Protein AF-A0A2M8CK40-F1 (afdb_monomer_lite)

pLDDT: mean 90.44, std 10.13, range [36.06, 98.5]

Structure (mmCIF, N/CA/C/O backbone):
data_AF-A0A2M8CK40-F1
#
_entry.id   AF-A0A2M8CK40-F1
#
loop_
_atom_site.group_PDB
_atom_site.id
_atom_site.type_symbol
_atom_site.label_atom_id
_atom_site.label_alt_id
_atom_site.label_comp_id
_atom_site.label_asym_id
_atom_site.label_entity_id
_atom_site.label_seq_id
_atom_site.pdbx_PDB_ins_code
_atom_site.Cartn_x
_atom_site.Cartn_y
_atom_site.Cartn_z
_atom_site.occupancy
_atom_site.B_iso_or_equiv
_atom_site.auth_seq_id
_atom_site.auth_comp_id
_atom_site.auth_asym_id
_atom_site.auth_atom_id
_atom_site.pdbx_PDB_model_num
ATOM 1 N N . PHE A 1 1 ? 13.905 -8.632 -6.962 1.00 92.25 1 PHE A N 1
ATOM 2 C CA . PHE A 1 1 ? 13.536 -8.797 -8.382 1.00 92.25 1 PHE A CA 1
ATOM 3 C C . PHE A 1 1 ? 14.757 -8.882 -9.305 1.00 92.25 1 PHE A C 1
ATOM 5 O O . PHE A 1 1 ? 14.791 -9.807 -10.104 1.00 92.25 1 PHE A O 1
ATOM 12 N N . TYR A 1 2 ? 15.771 -8.006 -9.188 1.00 93.12 2 TYR A N 1
ATOM 13 C CA . TYR A 1 2 ? 16.953 -7.993 -10.077 1.00 93.12 2 TYR A CA 1
ATOM 14 C C . TYR A 1 2 ? 18.306 -8.349 -9.405 1.00 93.12 2 TYR A C 1
ATOM 16 O O . TYR A 1 2 ? 19.213 -7.515 -9.383 1.00 93.12 2 TYR A O 1
ATOM 24 N N . PRO A 1 3 ? 18.476 -9.543 -8.806 1.00 91.44 3 PRO A N 1
ATOM 25 C CA . PRO A 1 3 ? 19.761 -9.918 -8.208 1.00 91.44 3 PRO A CA 1
ATOM 26 C C . PRO A 1 3 ? 20.900 -10.059 -9.235 1.00 91.44 3 PRO A C 1
ATOM 28 O O . PRO A 1 3 ? 22.061 -9.945 -8.858 1.00 91.44 3 PRO A O 1
ATOM 31 N N . GLU A 1 4 ? 20.596 -10.276 -10.518 1.00 92.38 4 GLU A N 1
ATOM 32 C CA . GLU A 1 4 ? 21.583 -10.450 -11.595 1.00 92.38 4 GLU A CA 1
ATOM 33 C C . GLU A 1 4 ? 22.378 -9.182 -11.943 1.00 92.38 4 GLU A C 1
ATOM 35 O O . GLU A 1 4 ? 23.363 -9.259 -12.670 1.00 92.38 4 GLU A O 1
ATOM 40 N N . TYR A 1 5 ? 21.961 -8.016 -11.440 1.00 93.12 5 TYR A N 1
ATOM 41 C CA . TYR A 1 5 ? 22.685 -6.755 -11.630 1.00 93.12 5 TYR A CA 1
ATOM 42 C C . TYR A 1 5 ? 23.576 -6.391 -10.436 1.00 93.12 5 TYR A C 1
ATOM 44 O O . TYR A 1 5 ? 24.199 -5.327 -10.433 1.00 93.12 5 TYR A O 1
ATOM 52 N N . PHE A 1 6 ? 23.644 -7.236 -9.404 1.00 91.94 6 PHE A N 1
ATOM 53 C CA . PHE A 1 6 ? 24.550 -7.011 -8.282 1.00 91.94 6 PHE A CA 1
ATOM 54 C C . PHE A 1 6 ? 25.987 -7.386 -8.669 1.00 91.94 6 PHE A C 1
ATOM 56 O O . PHE A 1 6 ? 26.192 -8.442 -9.256 1.00 91.94 6 PHE A O 1
ATOM 63 N N . PRO A 1 7 ? 26.998 -6.556 -8.339 1.00 94.94 7 PRO A N 1
ATOM 64 C CA . PRO A 1 7 ? 28.393 -6.913 -8.579 1.00 94.94 7 PRO A CA 1
ATOM 65 C C . PRO A 1 7 ? 28.788 -8.205 -7.861 1.00 94.94 7 PRO A C 1
ATOM 67 O O . PRO A 1 7 ? 28.465 -8.359 -6.681 1.00 94.94 7 PRO A O 1
ATOM 70 N N . ASP A 1 8 ? 29.597 -9.043 -8.516 1.00 92.94 8 ASP A N 1
ATOM 71 C CA . ASP A 1 8 ? 29.920 -10.393 -8.033 1.00 92.94 8 ASP A CA 1
ATOM 72 C C . ASP A 1 8 ? 30.435 -10.439 -6.590 1.00 92.94 8 ASP A C 1
ATOM 74 O O . ASP A 1 8 ? 30.087 -11.322 -5.811 1.00 92.94 8 ASP A O 1
ATOM 78 N N . LYS A 1 9 ? 31.219 -9.429 -6.193 1.00 94.06 9 LYS A N 1
ATOM 79 C CA . LYS A 1 9 ? 31.773 -9.291 -4.834 1.00 94.06 9 LYS A CA 1
ATOM 80 C C . LYS A 1 9 ? 30.720 -9.167 -3.723 1.00 94.06 9 LYS A C 1
ATOM 82 O O . LYS A 1 9 ? 31.068 -9.263 -2.549 1.00 94.06 9 LYS A O 1
ATOM 87 N N . TYR A 1 10 ? 29.468 -8.871 -4.071 1.00 90.69 10 TYR A N 1
ATOM 88 C CA . TYR A 1 10 ? 28.348 -8.782 -3.137 1.00 90.69 10 TYR A CA 1
ATOM 89 C C . TYR A 1 10 ? 27.466 -10.032 -3.142 1.00 90.69 10 TYR A C 1
ATOM 91 O O . TYR A 1 10 ? 26.543 -10.100 -2.326 1.00 90.69 10 TYR A O 1
ATOM 99 N N . HIS A 1 11 ? 27.745 -11.026 -3.992 1.00 86.75 11 HIS A N 1
ATOM 100 C CA . HIS A 1 11 ? 27.121 -12.334 -3.845 1.00 86.75 11 HIS A CA 1
ATOM 101 C C . HIS A 1 11 ? 27.558 -12.950 -2.517 1.00 86.75 11 HIS A C 1
ATOM 103 O O . HIS A 1 11 ? 28.741 -13.016 -2.185 1.00 86.75 11 HIS A O 1
ATOM 109 N N . LYS A 1 12 ? 26.568 -13.359 -1.731 1.00 83.44 12 LYS A N 1
ATOM 110 C CA . LYS A 1 12 ? 26.747 -14.022 -0.446 1.00 83.44 12 LYS A CA 1
ATOM 111 C C . LYS A 1 12 ? 25.880 -15.264 -0.428 1.00 83.44 12 LYS A C 1
ATOM 113 O O . LYS A 1 12 ? 24.801 -15.261 -1.025 1.00 83.44 12 LYS A O 1
ATOM 118 N N . ASP A 1 13 ? 26.323 -16.271 0.314 1.00 83.50 13 ASP A N 1
ATOM 119 C CA . ASP A 1 13 ? 25.474 -17.407 0.642 1.00 83.50 13 ASP A CA 1
ATOM 120 C C . ASP A 1 13 ? 24.232 -16.898 1.377 1.00 83.50 13 ASP A C 1
ATOM 122 O O . ASP A 1 13 ? 24.310 -16.186 2.385 1.00 83.50 13 ASP A O 1
ATOM 126 N N . ARG A 1 14 ? 23.067 -17.216 0.816 1.00 83.62 14 ARG A N 1
ATOM 127 C CA . ARG A 1 14 ? 21.773 -16.806 1.348 1.00 83.62 14 ARG A CA 1
ATOM 128 C C . ARG A 1 14 ? 21.285 -17.872 2.328 1.00 83.62 14 ARG A C 1
ATOM 130 O O . ARG A 1 14 ? 21.068 -19.014 1.939 1.00 83.62 14 ARG A O 1
ATOM 137 N N . GLY A 1 15 ? 21.087 -17.480 3.586 1.00 87.88 15 GLY A N 1
ATOM 138 C CA . GLY A 1 15 ? 20.332 -18.271 4.560 1.00 87.88 15 GLY A CA 1
ATOM 139 C C . GLY A 1 15 ? 18.818 -18.102 4.397 1.00 87.88 15 GLY A C 1
ATOM 140 O O . GLY A 1 15 ? 18.351 -17.435 3.472 1.00 87.88 15 GLY A O 1
ATOM 141 N N . THR A 1 16 ? 18.045 -18.662 5.328 1.00 91.56 16 THR A N 1
ATOM 142 C CA . THR A 1 16 ? 16.592 -18.451 5.379 1.00 91.56 16 THR A CA 1
ATOM 143 C C . THR A 1 16 ? 16.263 -16.968 5.530 1.00 91.56 16 THR A C 1
ATOM 145 O O . THR A 1 16 ? 16.754 -16.287 6.432 1.00 91.56 16 THR A O 1
ATOM 148 N N . THR A 1 17 ? 15.415 -16.473 4.639 1.00 92.12 17 THR A N 1
ATOM 149 C CA . THR A 1 17 ? 14.922 -15.094 4.629 1.00 92.12 17 THR A CA 1
ATOM 150 C C . THR A 1 17 ? 13.650 -14.942 5.453 1.00 92.12 17 THR A C 1
ATOM 152 O O . THR A 1 17 ? 12.903 -15.900 5.658 1.00 92.12 17 THR A O 1
ATOM 155 N N . ASN A 1 18 ? 13.352 -13.708 5.872 1.00 92.50 18 ASN A N 1
ATOM 156 C CA . ASN A 1 18 ? 12.072 -13.406 6.517 1.00 92.50 18 ASN A CA 1
ATOM 157 C C . ASN A 1 18 ? 10.894 -13.779 5.614 1.00 92.50 18 ASN A C 1
ATOM 159 O O . ASN A 1 18 ? 9.940 -14.383 6.086 1.00 92.50 18 ASN A O 1
ATOM 163 N N . TYR A 1 19 ? 10.984 -13.473 4.316 1.00 94.56 19 TYR A N 1
ATOM 164 C CA . TYR A 1 19 ? 9.970 -13.837 3.327 1.00 94.56 19 TYR A CA 1
ATOM 165 C C . TYR A 1 19 ? 9.662 -15.339 3.329 1.00 94.56 19 TYR A C 1
ATOM 167 O O . TYR A 1 19 ? 8.508 -15.715 3.518 1.00 94.56 19 TYR A O 1
ATOM 175 N N . GLU A 1 20 ? 10.681 -16.196 3.214 1.00 95.00 20 GLU A N 1
ATOM 176 C CA . GLU A 1 20 ? 10.479 -17.652 3.253 1.00 95.00 20 GLU A CA 1
ATOM 177 C C . GLU A 1 20 ? 9.807 -18.091 4.552 1.00 95.00 20 GLU A C 1
ATOM 179 O O . GLU A 1 20 ? 8.883 -18.905 4.524 1.00 95.00 20 GLU A O 1
ATOM 184 N N . LYS A 1 21 ? 10.225 -17.517 5.688 1.00 95.38 21 LYS A N 1
ATOM 185 C CA . LYS A 1 21 ? 9.653 -17.893 6.977 1.00 95.38 21 LYS A CA 1
ATOM 186 C C . LYS A 1 21 ? 8.203 -17.438 7.129 1.00 95.38 21 LYS A C 1
ATOM 188 O O . LYS A 1 21 ? 7.396 -18.189 7.670 1.00 95.38 21 LYS A O 1
ATOM 193 N N . TYR A 1 22 ? 7.849 -16.256 6.628 1.00 94.56 22 TYR A N 1
ATOM 194 C CA . TYR A 1 22 ? 6.466 -15.779 6.627 1.00 94.56 22 TYR A CA 1
ATOM 195 C C . TYR A 1 22 ? 5.553 -16.665 5.781 1.00 94.56 22 TYR A C 1
ATOM 197 O O . TYR A 1 22 ? 4.478 -17.020 6.254 1.00 94.56 22 TYR A O 1
ATOM 205 N N . ILE A 1 23 ? 5.976 -17.062 4.577 1.00 95.81 23 ILE A N 1
ATOM 206 C CA . ILE A 1 23 ? 5.181 -17.946 3.710 1.00 95.81 23 ILE A CA 1
ATOM 207 C C . ILE A 1 23 ? 4.982 -19.320 4.359 1.00 95.81 23 ILE A C 1
ATOM 209 O O . ILE A 1 23 ? 3.857 -19.822 4.408 1.00 95.81 23 ILE A O 1
ATOM 213 N N . GLU A 1 24 ? 6.047 -19.904 4.916 1.00 96.19 24 GLU A N 1
ATOM 214 C CA . GLU A 1 24 ? 5.985 -21.179 5.640 1.00 96.19 24 GLU A CA 1
ATOM 215 C C . GLU A 1 24 ? 5.003 -21.105 6.821 1.00 96.19 24 GLU A C 1
ATOM 217 O O . GLU A 1 24 ? 4.098 -21.933 6.941 1.00 96.19 24 GLU A O 1
ATOM 222 N N . LEU A 1 25 ? 5.148 -20.094 7.684 1.00 95.88 25 LEU A N 1
ATOM 223 C CA . LEU A 1 25 ? 4.310 -19.935 8.873 1.00 95.88 25 LEU A CA 1
ATOM 224 C C . LEU A 1 25 ? 2.857 -19.601 8.521 1.00 95.88 25 LEU A C 1
ATOM 226 O O . LEU A 1 25 ? 1.951 -20.142 9.152 1.00 95.88 25 LEU A O 1
ATOM 230 N N . ALA A 1 26 ? 2.620 -18.763 7.508 1.00 95.12 26 ALA A N 1
ATOM 231 C CA . ALA A 1 26 ? 1.275 -18.453 7.032 1.00 95.12 26 ALA A CA 1
ATOM 232 C C . ALA A 1 26 ? 0.574 -19.706 6.493 1.00 95.12 26 ALA A C 1
ATOM 234 O O . ALA A 1 26 ? -0.581 -19.955 6.841 1.00 95.12 26 ALA A O 1
ATOM 235 N N . GLY A 1 27 ? 1.285 -20.529 5.713 1.00 96.06 27 GLY A N 1
ATOM 236 C CA . GLY A 1 27 ? 0.784 -21.817 5.235 1.00 96.06 27 GLY A CA 1
ATOM 237 C C . GLY A 1 27 ? 0.450 -22.777 6.378 1.00 96.06 27 GLY A C 1
ATOM 238 O O . GLY A 1 27 ? -0.662 -23.301 6.430 1.00 96.06 27 GLY A O 1
ATOM 239 N N . ASN A 1 28 ? 1.367 -22.950 7.334 1.00 97.69 28 ASN A N 1
ATOM 240 C CA . ASN A 1 28 ? 1.167 -23.826 8.494 1.00 97.69 28 ASN A CA 1
ATOM 241 C C . ASN A 1 28 ? 0.001 -23.376 9.389 1.00 97.69 28 ASN A C 1
ATOM 243 O O . ASN A 1 28 ? -0.703 -24.211 9.952 1.00 97.69 28 ASN A O 1
ATOM 247 N N . ALA A 1 29 ? -0.215 -22.065 9.512 1.00 96.50 29 ALA A N 1
ATOM 248 C CA . ALA A 1 29 ? -1.323 -21.490 10.269 1.00 96.50 29 ALA A CA 1
ATOM 249 C C . ALA A 1 29 ? -2.656 -21.475 9.494 1.00 96.50 29 ALA A C 1
ATOM 251 O O . ALA A 1 29 ? -3.679 -21.076 10.048 1.00 96.50 29 ALA A O 1
ATOM 252 N N . GLY A 1 30 ? -2.666 -21.876 8.217 1.00 96.25 30 GLY A N 1
ATOM 253 C CA . GLY A 1 30 ? -3.857 -21.819 7.367 1.00 96.25 30 GLY A CA 1
ATOM 254 C C . GLY A 1 30 ? -4.308 -20.394 7.025 1.00 96.25 30 GLY A C 1
ATOM 255 O O . GLY A 1 30 ? -5.472 -20.190 6.668 1.00 96.25 30 GLY A O 1
ATOM 256 N N . LEU A 1 31 ? -3.413 -19.405 7.130 1.00 95.25 31 LEU A N 1
ATOM 257 C CA . LEU A 1 31 ? -3.710 -18.022 6.769 1.00 95.25 31 LEU A CA 1
ATOM 258 C C . LEU A 1 31 ? -3.893 -17.894 5.256 1.00 95.25 31 LEU A C 1
ATOM 260 O O . LEU A 1 31 ? -3.174 -18.492 4.456 1.00 95.25 31 LEU A O 1
ATOM 264 N N . LYS A 1 32 ? -4.862 -17.072 4.862 1.00 95.19 32 LYS A N 1
ATOM 265 C CA . LYS A 1 32 ? -5.082 -16.682 3.469 1.00 95.19 32 LYS A CA 1
ATOM 266 C C . LYS A 1 32 ? -4.074 -15.596 3.095 1.00 95.19 32 LYS A C 1
ATOM 268 O O . LYS A 1 32 ? -3.964 -14.604 3.811 1.00 95.19 32 LYS A O 1
ATOM 273 N N . TYR A 1 33 ? -3.341 -15.777 2.000 1.00 95.81 33 TYR A N 1
ATOM 274 C CA . TYR A 1 33 ? -2.351 -14.807 1.532 1.00 95.81 33 TYR A CA 1
ATOM 275 C C . TYR A 1 33 ? -2.237 -14.796 0.005 1.00 95.81 33 TYR A C 1
ATOM 277 O O . TYR A 1 33 ? -2.557 -15.776 -0.668 1.00 95.81 33 TYR A O 1
ATOM 285 N N . LEU A 1 34 ? -1.748 -13.671 -0.522 1.00 96.88 34 LEU A N 1
ATOM 286 C CA . LEU A 1 34 ? -1.350 -13.491 -1.916 1.00 96.88 34 LEU A CA 1
ATOM 287 C C . LEU A 1 34 ? 0.162 -13.262 -1.959 1.00 96.88 34 LEU A C 1
ATOM 289 O O . LEU A 1 34 ? 0.666 -12.339 -1.320 1.00 96.88 34 LEU A O 1
ATOM 293 N N . ASP A 1 35 ? 0.886 -14.092 -2.709 1.00 97.12 35 ASP A N 1
ATOM 294 C CA . ASP A 1 35 ? 2.341 -13.989 -2.836 1.00 97.12 35 ASP A CA 1
ATOM 295 C C . ASP A 1 35 ? 2.747 -13.317 -4.151 1.00 97.12 35 ASP A C 1
ATOM 297 O O . ASP A 1 35 ? 3.042 -13.954 -5.167 1.00 97.12 35 ASP A O 1
ATOM 301 N N . PHE A 1 36 ? 2.776 -11.987 -4.118 1.00 97.06 36 PHE A N 1
ATOM 302 C CA . PHE A 1 36 ? 3.185 -11.201 -5.276 1.00 97.06 36 PHE A CA 1
ATOM 303 C C . PHE A 1 36 ? 4.695 -11.205 -5.516 1.00 97.06 36 PHE A C 1
ATOM 305 O O . PHE A 1 36 ? 5.116 -10.939 -6.640 1.00 97.06 36 PHE A O 1
ATOM 312 N N . ASN A 1 37 ? 5.518 -11.548 -4.515 1.00 95.81 37 ASN A N 1
ATOM 313 C CA . ASN A 1 37 ? 6.952 -11.723 -4.741 1.00 95.81 37 ASN A CA 1
ATOM 314 C C . ASN A 1 37 ? 7.184 -12.915 -5.672 1.00 95.81 37 ASN A C 1
ATOM 316 O O . ASN A 1 37 ? 7.840 -12.765 -6.706 1.00 95.81 37 ASN A O 1
ATOM 320 N N . ARG A 1 38 ? 6.570 -14.058 -5.345 1.00 96.56 38 ARG A N 1
ATOM 321 C CA . ARG A 1 38 ? 6.621 -15.260 -6.174 1.00 96.56 38 ARG A CA 1
ATOM 322 C C . ARG A 1 38 ? 6.031 -15.006 -7.553 1.00 96.56 38 ARG A C 1
ATOM 324 O O . ARG A 1 38 ? 6.705 -15.278 -8.542 1.00 96.56 38 ARG A O 1
ATOM 331 N N . TYR A 1 39 ? 4.833 -14.420 -7.620 1.00 97.31 39 TYR A N 1
ATOM 332 C CA . TYR A 1 39 ? 4.180 -14.103 -8.894 1.00 97.31 39 TYR A CA 1
ATOM 333 C C . TYR A 1 39 ? 5.079 -13.248 -9.798 1.00 97.31 39 TYR A C 1
ATOM 335 O O . TYR A 1 39 ? 5.240 -13.561 -10.975 1.00 97.31 39 TYR A O 1
ATOM 343 N N . PHE A 1 40 ? 5.715 -12.208 -9.252 1.00 97.81 40 PHE A N 1
ATOM 344 C CA . PHE A 1 40 ? 6.571 -11.312 -10.030 1.00 97.81 40 PHE A CA 1
ATOM 345 C C . PHE A 1 40 ? 7.836 -12.018 -10.518 1.00 97.81 40 PHE A C 1
ATOM 347 O O . PHE A 1 40 ? 8.230 -11.826 -11.665 1.00 97.81 40 PHE A O 1
ATOM 354 N N . LEU A 1 41 ? 8.475 -12.832 -9.675 1.00 96.62 41 LEU A N 1
ATOM 355 C CA . LEU A 1 41 ? 9.660 -13.594 -10.072 1.00 96.62 41 LEU A CA 1
ATOM 356 C C . LEU A 1 41 ? 9.340 -14.629 -11.154 1.00 96.62 41 LEU A C 1
ATOM 358 O O . LEU A 1 41 ? 10.093 -14.730 -12.121 1.00 96.62 41 LEU A O 1
ATOM 362 N N . ASP A 1 42 ? 8.221 -15.339 -11.012 1.00 97.62 42 ASP A N 1
ATOM 363 C CA . ASP A 1 42 ? 7.780 -16.350 -11.974 1.00 97.62 42 ASP A CA 1
ATOM 364 C C . ASP A 1 42 ? 7.427 -15.725 -13.329 1.00 97.62 42 ASP A C 1
ATOM 366 O O . ASP A 1 42 ? 7.717 -16.326 -14.358 1.00 97.62 42 ASP A O 1
ATOM 370 N N . HIS A 1 43 ? 6.894 -14.495 -13.330 1.00 97.25 43 HIS A N 1
ATOM 371 C CA . HIS A 1 43 ? 6.475 -13.796 -14.551 1.00 97.25 43 HIS A CA 1
ATOM 372 C C . HIS A 1 43 ? 7.462 -12.726 -15.038 1.00 97.25 43 HIS A C 1
ATOM 374 O O . HIS A 1 43 ? 7.132 -11.834 -15.828 1.00 97.25 43 HIS A O 1
ATOM 380 N N . LYS A 1 44 ? 8.700 -12.758 -14.536 1.00 95.69 44 LYS A N 1
ATOM 381 C CA . LYS A 1 44 ? 9.701 -11.721 -14.813 1.00 95.69 44 LYS A CA 1
ATOM 382 C C . LYS A 1 44 ? 10.032 -11.591 -16.302 1.00 95.69 44 LYS A C 1
ATOM 384 O O . LYS A 1 44 ? 10.322 -10.487 -16.752 1.00 95.69 44 LYS A O 1
ATOM 389 N N . ILE A 1 45 ? 10.022 -12.703 -17.038 1.00 94.25 45 ILE A N 1
ATOM 390 C CA . ILE A 1 45 ? 10.477 -12.774 -18.437 1.00 94.25 45 ILE A CA 1
ATOM 391 C C . ILE A 1 45 ? 9.306 -12.697 -19.426 1.00 94.25 45 ILE A C 1
ATOM 393 O O . ILE A 1 45 ? 9.455 -12.128 -20.503 1.00 94.25 45 ILE A O 1
ATOM 397 N N . ASP A 1 46 ? 8.158 -13.272 -19.081 1.00 95.19 46 ASP A N 1
ATOM 398 C CA . ASP A 1 46 ? 7.009 -13.466 -19.973 1.00 95.19 46 ASP A CA 1
ATOM 399 C C . ASP A 1 46 ? 5.863 -12.471 -19.730 1.00 95.19 46 ASP A C 1
ATOM 401 O O . ASP A 1 46 ? 4.928 -12.399 -20.534 1.00 95.19 46 ASP A O 1
ATOM 405 N N . SER A 1 47 ? 5.926 -11.664 -18.664 1.00 97.25 47 SER A N 1
ATOM 406 C CA . SER A 1 47 ? 4.986 -10.559 -18.481 1.00 97.25 47 SER A CA 1
ATOM 407 C C . SER A 1 47 ? 4.991 -9.615 -19.689 1.00 97.25 47 SER A C 1
ATOM 409 O O . SER A 1 47 ? 6.028 -9.241 -20.233 1.00 97.25 47 SER A O 1
ATOM 411 N N . LYS A 1 48 ? 3.792 -9.190 -20.104 1.00 97.00 48 LYS A N 1
ATOM 412 C CA . LYS A 1 48 ? 3.603 -8.327 -21.281 1.00 97.00 48 LYS A CA 1
ATOM 413 C C . LYS A 1 48 ? 4.351 -6.991 -21.186 1.00 97.00 48 LYS A C 1
ATOM 415 O O . LYS A 1 48 ? 4.751 -6.442 -22.210 1.00 97.00 48 LYS A O 1
ATOM 420 N N . TYR A 1 49 ? 4.491 -6.460 -19.974 1.00 98.06 49 TYR A N 1
ATOM 421 C CA . TYR A 1 49 ? 5.192 -5.214 -19.686 1.00 98.06 49 TYR A CA 1
ATOM 422 C C . TYR A 1 49 ? 6.032 -5.369 -18.414 1.00 98.06 49 TYR A C 1
ATOM 424 O O . TYR A 1 49 ? 5.653 -6.168 -17.552 1.00 98.06 49 TYR A O 1
ATOM 432 N N . PRO A 1 50 ? 7.114 -4.582 -18.248 1.00 97.56 50 PRO A N 1
ATOM 433 C CA . PRO A 1 50 ? 7.996 -4.692 -17.091 1.00 97.56 50 PRO A CA 1
ATOM 434 C C . PRO A 1 50 ? 7.243 -4.581 -15.762 1.00 97.56 50 PRO A C 1
ATOM 436 O O . PRO A 1 50 ? 6.543 -3.600 -15.521 1.00 97.56 50 PRO A O 1
ATOM 439 N N . LEU A 1 51 ? 7.417 -5.571 -14.881 1.00 97.88 51 LEU A N 1
ATOM 440 C CA . LEU A 1 51 ? 6.768 -5.602 -13.563 1.00 97.88 51 LEU A CA 1
ATOM 441 C C . LEU A 1 51 ? 7.465 -4.711 -12.532 1.00 97.88 51 LEU A C 1
ATOM 443 O O . LEU A 1 51 ? 6.819 -4.246 -11.590 1.00 97.88 51 LEU A O 1
ATOM 447 N N . TYR A 1 52 ? 8.754 -4.432 -12.727 1.00 96.81 52 TYR A N 1
ATOM 448 C CA . TYR A 1 52 ? 9.569 -3.629 -11.823 1.00 96.81 52 TYR A CA 1
ATOM 449 C C . TYR A 1 52 ? 10.439 -2.635 -12.607 1.00 96.81 52 TYR A C 1
ATOM 451 O O . TYR A 1 52 ? 11.115 -3.052 -13.553 1.00 96.81 52 TYR A O 1
ATOM 459 N N . PRO A 1 53 ? 10.454 -1.347 -12.235 1.00 96.94 53 PRO A N 1
ATOM 460 C CA . PRO A 1 53 ? 11.279 -0.337 -12.886 1.00 96.94 53 PRO A CA 1
ATOM 461 C C . PRO A 1 53 ? 12.770 -0.530 -12.582 1.00 96.94 53 PRO A C 1
ATOM 463 O O . PRO A 1 53 ? 13.149 -1.065 -11.541 1.00 96.94 53 PRO A O 1
ATOM 466 N N . GLN A 1 54 ? 13.634 -0.037 -13.473 1.00 96.19 54 GLN A N 1
ATOM 467 C CA . GLN A 1 54 ? 15.079 0.025 -13.221 1.00 96.19 54 GLN A CA 1
ATOM 468 C C . GLN A 1 54 ? 15.449 1.120 -12.205 1.00 96.19 54 GLN A C 1
ATOM 470 O O . GLN A 1 54 ? 16.409 0.970 -11.452 1.00 96.19 54 GLN A O 1
ATOM 475 N N . TYR A 1 55 ? 14.707 2.230 -12.208 1.00 96.31 55 TYR A N 1
ATOM 476 C CA . TYR A 1 55 ? 15.017 3.447 -11.450 1.00 96.31 55 TYR A CA 1
ATOM 477 C C . TYR A 1 55 ? 13.993 3.776 -10.363 1.00 96.31 55 TYR A C 1
ATOM 479 O O . TYR A 1 55 ? 14.014 4.880 -9.824 1.00 96.31 55 TYR A O 1
ATOM 487 N N . GLY A 1 56 ? 13.118 2.827 -10.040 1.00 94.25 56 GLY A N 1
ATOM 488 C CA . GLY A 1 56 ? 12.130 2.956 -8.980 1.00 94.25 56 GLY A CA 1
ATOM 489 C C . GLY A 1 56 ? 12.337 1.895 -7.908 1.00 94.25 56 GLY A C 1
ATOM 490 O O . GLY A 1 56 ? 12.778 0.781 -8.205 1.00 94.25 56 GLY A O 1
ATOM 491 N N . ILE A 1 57 ? 12.026 2.229 -6.658 1.00 93.19 57 ILE A N 1
ATOM 492 C CA . ILE A 1 57 ? 12.007 1.245 -5.571 1.00 93.19 57 ILE A CA 1
ATOM 493 C C . ILE A 1 57 ? 10.703 0.448 -5.577 1.00 93.19 57 ILE A C 1
ATOM 495 O O . ILE A 1 57 ? 10.714 -0.727 -5.222 1.00 93.19 57 ILE A O 1
ATOM 499 N N . HIS A 1 58 ? 9.599 1.065 -5.997 1.00 94.44 58 HIS A N 1
ATOM 500 C CA . HIS A 1 58 ? 8.271 0.458 -6.016 1.00 94.44 58 HIS A CA 1
ATOM 501 C C . HIS A 1 58 ? 8.079 -0.480 -7.214 1.00 94.44 58 HIS A C 1
ATOM 503 O O . HIS A 1 58 ? 8.820 -0.424 -8.194 1.00 94.44 58 HIS A O 1
ATOM 509 N N . TRP A 1 59 ? 7.051 -1.333 -7.157 1.00 96.00 59 TRP A N 1
ATOM 510 C CA . TRP A 1 59 ? 6.571 -2.034 -8.349 1.00 96.00 59 TRP A CA 1
ATOM 511 C C . TRP A 1 59 ? 6.193 -1.042 -9.460 1.00 96.00 59 TRP A C 1
ATOM 513 O O . TRP A 1 59 ? 5.883 0.120 -9.198 1.00 96.00 59 TRP A O 1
ATOM 523 N N . SER A 1 60 ? 6.188 -1.506 -10.708 1.00 97.69 60 SER A N 1
ATOM 524 C CA . SER A 1 60 ? 5.722 -0.679 -11.827 1.00 97.69 60 SER A CA 1
ATOM 525 C C . SER A 1 60 ? 4.242 -0.308 -11.680 1.00 97.69 60 SER A C 1
ATOM 527 O O . SER A 1 60 ? 3.467 -1.052 -11.065 1.00 97.69 60 SER A O 1
ATOM 529 N N . LYS A 1 61 ? 3.795 0.776 -12.332 1.00 97.69 61 LYS A N 1
ATOM 530 C CA . LYS A 1 61 ? 2.353 1.089 -12.417 1.00 97.69 61 LYS A CA 1
ATOM 531 C C . LYS A 1 61 ? 1.542 -0.083 -12.990 1.00 97.69 61 LYS A C 1
ATOM 533 O O . LYS A 1 61 ? 0.447 -0.357 -12.503 1.00 97.69 61 LYS A O 1
ATOM 538 N N . TYR A 1 62 ? 2.076 -0.796 -13.982 1.00 98.12 62 TYR A N 1
ATOM 539 C CA . TYR A 1 62 ? 1.450 -1.997 -14.538 1.00 98.12 62 TYR A CA 1
ATOM 540 C C . TYR A 1 62 ? 1.359 -3.143 -13.521 1.00 98.12 62 TYR A C 1
ATOM 542 O O . TYR A 1 62 ? 0.267 -3.652 -13.276 1.00 98.12 62 TYR A O 1
ATOM 550 N N . GLY A 1 63 ? 2.470 -3.504 -12.875 1.00 97.94 63 GLY A N 1
ATOM 551 C CA . GLY A 1 63 ? 2.510 -4.554 -11.853 1.00 97.94 63 GLY A CA 1
ATOM 552 C C . GLY A 1 63 ? 1.560 -4.262 -10.690 1.00 97.94 63 GLY A C 1
ATOM 553 O O . GLY A 1 63 ? 0.827 -5.141 -10.250 1.00 97.94 63 GLY A O 1
ATOM 554 N N . MET A 1 64 ? 1.484 -3.006 -10.262 1.00 97.50 64 MET A N 1
ATOM 555 C CA . MET A 1 64 ? 0.518 -2.542 -9.268 1.00 97.50 64 MET A CA 1
ATOM 556 C C . MET A 1 64 ? -0.945 -2.746 -9.703 1.00 97.50 64 MET A C 1
ATOM 558 O O . MET A 1 64 ? -1.779 -3.098 -8.873 1.00 97.50 64 MET A O 1
ATOM 562 N N . CYS A 1 65 ? -1.280 -2.548 -10.985 1.00 98.00 65 CYS A N 1
ATOM 563 C CA . CYS A 1 65 ? -2.636 -2.813 -11.487 1.00 98.00 65 CYS A CA 1
ATOM 564 C C . CYS A 1 65 ? -2.979 -4.308 -11.421 1.00 98.00 65 CYS A C 1
ATOM 566 O O . CYS A 1 65 ? -4.099 -4.652 -11.053 1.00 98.00 65 CYS A O 1
ATOM 568 N N . LEU A 1 66 ? -2.015 -5.189 -11.719 1.00 98.12 66 LEU A N 1
ATOM 569 C CA . LEU A 1 66 ? -2.190 -6.642 -11.580 1.00 98.12 66 LEU A CA 1
ATOM 570 C C . LEU A 1 66 ? -2.422 -7.047 -10.121 1.00 98.12 66 LEU A C 1
ATOM 572 O O . LEU A 1 66 ? -3.285 -7.877 -9.836 1.00 98.12 66 LEU A O 1
ATOM 576 N N . VAL A 1 67 ? -1.676 -6.436 -9.195 1.00 97.94 67 VAL A N 1
ATOM 577 C CA . VAL A 1 67 ? -1.855 -6.633 -7.751 1.00 97.94 67 VAL A CA 1
ATOM 578 C C . VAL A 1 67 ? -3.257 -6.201 -7.324 1.00 97.94 67 VAL A C 1
ATOM 580 O O . VAL A 1 67 ? -3.958 -6.979 -6.682 1.00 97.94 67 VAL A O 1
ATOM 583 N N . ALA A 1 68 ? -3.696 -5.001 -7.716 1.00 98.00 68 ALA A N 1
ATOM 584 C CA . ALA A 1 68 ? -5.018 -4.485 -7.366 1.00 98.00 68 ALA A CA 1
ATOM 585 C C . ALA A 1 68 ? -6.163 -5.354 -7.924 1.00 98.00 68 ALA A C 1
ATOM 587 O O . ALA A 1 68 ? -7.092 -5.671 -7.183 1.00 98.00 68 ALA A O 1
ATOM 588 N N . ASP A 1 69 ? -6.081 -5.790 -9.188 1.00 97.94 69 ASP A N 1
ATOM 589 C CA . ASP A 1 69 ? -7.053 -6.724 -9.784 1.00 97.94 69 ASP A CA 1
ATOM 590 C C . ASP A 1 69 ? -7.096 -8.055 -9.016 1.00 97.94 69 ASP A C 1
ATOM 592 O O . ASP A 1 69 ? -8.167 -8.512 -8.614 1.00 97.94 69 ASP A O 1
ATOM 596 N N . SER A 1 70 ? -5.927 -8.625 -8.713 1.00 98.06 70 SER A N 1
ATOM 597 C CA . SER A 1 70 ? -5.821 -9.879 -7.957 1.00 98.06 70 SER A CA 1
ATOM 598 C C . SER A 1 70 ? -6.397 -9.751 -6.545 1.00 98.06 70 SER A C 1
ATOM 600 O O . SER A 1 70 ? -7.096 -10.652 -6.088 1.00 98.06 70 SER A O 1
ATOM 602 N N . MET A 1 71 ? -6.153 -8.630 -5.858 1.00 98.12 71 MET A N 1
ATOM 603 C CA . MET A 1 71 ? -6.731 -8.354 -4.538 1.00 98.12 71 MET A CA 1
ATOM 604 C C . MET A 1 71 ? -8.261 -8.324 -4.589 1.00 98.12 71 MET A C 1
ATOM 606 O O . MET A 1 71 ? -8.902 -8.941 -3.742 1.00 98.12 71 MET A O 1
ATOM 610 N N . ILE A 1 72 ? -8.846 -7.645 -5.583 1.00 98.12 72 ILE A N 1
ATOM 611 C CA . ILE A 1 72 ? -10.305 -7.569 -5.758 1.00 98.12 72 ILE A CA 1
ATOM 612 C C . ILE A 1 72 ? -10.888 -8.969 -5.965 1.00 98.12 72 ILE A C 1
ATOM 614 O O . ILE A 1 72 ? -11.796 -9.362 -5.236 1.00 98.12 72 ILE A O 1
ATOM 618 N N . ARG A 1 73 ? -10.335 -9.745 -6.906 1.00 98.31 73 ARG A N 1
ATOM 619 C CA . ARG A 1 73 ? -10.818 -11.103 -7.214 1.00 98.31 73 ARG A CA 1
ATOM 620 C C . ARG A 1 73 ? -10.669 -12.057 -6.033 1.00 98.31 73 ARG A C 1
ATOM 622 O O . ARG A 1 73 ? -11.549 -12.874 -5.789 1.00 98.31 73 ARG A O 1
ATOM 629 N N . TYR A 1 74 ? -9.576 -11.942 -5.286 1.00 98.31 74 TYR A N 1
ATOM 630 C CA . TYR A 1 74 ? -9.342 -12.781 -4.116 1.00 98.31 74 TYR A CA 1
ATOM 631 C C . TYR A 1 74 ? -10.335 -12.486 -2.988 1.00 98.31 74 TYR A C 1
ATOM 633 O O . TYR A 1 74 ? -10.865 -13.408 -2.375 1.00 98.31 74 TYR A O 1
ATOM 641 N N . ILE A 1 75 ? -10.627 -11.207 -2.731 1.00 98.25 75 ILE A N 1
ATOM 642 C CA . ILE A 1 75 ? -11.646 -10.810 -1.750 1.00 98.25 75 ILE A CA 1
ATOM 643 C C . ILE A 1 75 ? -13.030 -11.280 -2.201 1.00 98.25 75 ILE A C 1
ATOM 645 O O . ILE A 1 75 ? -13.782 -11.803 -1.381 1.00 98.25 75 ILE A O 1
ATOM 649 N N . GLU A 1 76 ? -13.355 -11.116 -3.485 1.00 98.12 76 GLU A N 1
ATOM 650 C CA . GLU A 1 76 ? -14.619 -11.557 -4.078 1.00 98.12 76 GLU A CA 1
ATOM 651 C C . GLU A 1 76 ? -14.867 -13.055 -3.851 1.00 98.12 76 GLU A C 1
ATOM 653 O O . GLU A 1 76 ? -15.929 -13.426 -3.343 1.00 98.12 76 GLU A O 1
ATOM 658 N N . ASP A 1 77 ? -13.867 -13.888 -4.154 1.00 98.12 77 ASP A N 1
ATOM 659 C CA . ASP A 1 77 ? -13.909 -15.339 -3.949 1.00 98.12 77 ASP A CA 1
ATOM 660 C C . ASP A 1 77 ? -14.057 -15.699 -2.465 1.00 98.12 77 ASP A C 1
ATOM 662 O O . ASP A 1 77 ? -14.997 -16.402 -2.090 1.00 98.12 77 ASP A O 1
ATOM 666 N N . LEU A 1 78 ? -13.200 -15.145 -1.599 1.00 97.06 78 LEU A N 1
ATOM 667 C CA . LEU A 1 78 ? -13.210 -15.437 -0.160 1.00 97.06 78 LEU A CA 1
ATOM 668 C C . LEU A 1 78 ? -14.513 -15.041 0.538 1.00 97.06 78 LEU A C 1
ATOM 670 O O . LEU A 1 78 ? -14.912 -15.672 1.517 1.00 97.06 78 LEU A O 1
ATOM 674 N N . ARG A 1 79 ? -15.148 -13.960 0.084 1.00 97.00 79 ARG A N 1
ATOM 675 C CA . ARG A 1 79 ? -16.386 -13.430 0.666 1.00 97.00 79 ARG A CA 1
ATOM 676 C C . ARG A 1 79 ? -17.640 -13.984 -0.002 1.00 97.00 79 ARG A C 1
ATOM 678 O O . ARG A 1 79 ? -18.726 -13.724 0.512 1.00 97.00 79 ARG A O 1
ATOM 685 N N . HIS A 1 80 ? -17.507 -14.698 -1.121 1.00 97.69 80 HIS A N 1
ATOM 686 C CA . HIS A 1 80 ? -18.620 -15.153 -1.958 1.00 97.69 80 HIS A CA 1
ATOM 687 C C . HIS A 1 80 ? -19.576 -14.012 -2.349 1.00 97.69 80 HIS A C 1
ATOM 689 O O . HIS A 1 80 ? -20.798 -14.129 -2.245 1.00 97.69 80 HIS A O 1
ATOM 695 N N . ILE A 1 81 ? -19.008 -12.885 -2.776 1.00 97.81 81 ILE A N 1
ATOM 696 C CA . ILE A 1 81 ? -19.755 -11.710 -3.247 1.00 97.81 81 ILE A CA 1
ATOM 697 C C . ILE A 1 81 ? -19.468 -11.458 -4.731 1.00 97.81 81 ILE A C 1
ATOM 699 O O . ILE A 1 81 ? -18.787 -12.241 -5.383 1.00 97.81 81 ILE A O 1
ATOM 703 N N . GLN A 1 82 ? -20.021 -10.383 -5.288 1.00 97.94 82 GLN A N 1
ATOM 704 C CA . GLN A 1 82 ? -19.665 -9.873 -6.612 1.00 97.94 82 GLN A CA 1
ATOM 705 C C . GLN A 1 82 ? -19.230 -8.422 -6.451 1.00 97.94 82 GLN A C 1
ATOM 707 O O . GLN A 1 82 ? -20.033 -7.590 -6.031 1.00 97.94 82 GLN A O 1
ATOM 712 N N . MET A 1 83 ? -17.971 -8.122 -6.740 1.00 98.25 83 MET A N 1
ATOM 713 C CA . MET A 1 83 ? -17.360 -6.805 -6.593 1.00 98.25 83 MET A CA 1
ATOM 714 C C . MET A 1 83 ? -17.243 -6.101 -7.950 1.00 98.25 83 MET A C 1
ATOM 716 O O . MET A 1 83 ? -17.186 -6.750 -9.001 1.00 98.25 83 MET A O 1
ATOM 720 N N . PRO A 1 84 ? -17.221 -4.756 -7.987 1.00 97.69 84 PRO A N 1
ATOM 721 C CA . PRO A 1 84 ? -16.826 -4.043 -9.197 1.00 97.69 84 PRO A CA 1
ATOM 722 C C . PRO A 1 84 ? -15.371 -4.388 -9.524 1.00 97.69 84 PRO A C 1
ATOM 724 O O . PRO A 1 84 ? -14.516 -4.331 -8.639 1.00 97.69 84 PRO A O 1
ATOM 727 N N . HIS A 1 85 ? -15.079 -4.771 -10.769 1.00 97.31 85 HIS A N 1
ATOM 728 C CA . HIS A 1 85 ? -13.709 -5.090 -11.168 1.00 97.31 85 HIS A CA 1
ATOM 729 C C . HIS A 1 85 ? -12.999 -3.860 -11.720 1.00 97.31 85 HIS A C 1
ATOM 731 O O . HIS A 1 85 ? -13.601 -2.932 -12.273 1.00 97.31 85 HIS A O 1
ATOM 737 N N . LEU A 1 86 ? -11.683 -3.876 -11.548 1.00 96.75 86 LEU A N 1
ATOM 738 C CA . LEU A 1 86 ? -10.762 -2.961 -12.195 1.00 96.75 86 LEU A CA 1
ATOM 739 C C . LEU A 1 86 ? -10.491 -3.456 -13.621 1.00 96.75 86 LEU A C 1
ATOM 741 O O . LEU A 1 86 ? -10.346 -4.652 -13.856 1.00 96.75 86 LEU A O 1
ATOM 745 N N . TYR A 1 87 ? -10.381 -2.538 -14.576 1.00 97.19 87 TYR A N 1
ATOM 746 C CA . TYR A 1 87 ? -9.912 -2.834 -15.931 1.00 97.19 87 TYR A CA 1
ATOM 747 C C . TYR A 1 87 ? -9.136 -1.644 -16.503 1.00 97.19 87 TYR A C 1
ATOM 749 O O . TYR A 1 87 ? -9.083 -0.569 -15.908 1.00 97.19 87 TYR A O 1
ATOM 757 N N . TRP A 1 88 ? -8.524 -1.810 -17.674 1.00 97.12 88 TRP A N 1
ATOM 758 C CA . TRP A 1 88 ? -7.909 -0.710 -18.416 1.00 97.12 88 TRP A CA 1
ATOM 759 C C . TRP A 1 88 ? -8.226 -0.822 -19.905 1.00 97.12 88 TRP A C 1
ATOM 761 O O . TRP A 1 88 ? -8.181 -1.904 -20.486 1.00 97.12 88 TRP A O 1
ATOM 771 N N . ASP A 1 89 ? -8.538 0.309 -20.534 1.00 96.31 89 ASP A N 1
ATOM 772 C CA . ASP A 1 89 ? -8.912 0.377 -21.958 1.00 96.31 89 ASP A CA 1
ATOM 773 C C . ASP A 1 89 ? -7.767 0.839 -22.873 1.00 96.31 89 ASP A C 1
ATOM 775 O O . ASP A 1 89 ? -7.943 1.080 -24.067 1.00 96.31 89 ASP A O 1
ATOM 779 N N . GLY A 1 90 ? -6.577 0.993 -22.302 1.00 98.06 90 GLY A N 1
ATOM 780 C CA . GLY A 1 90 ? -5.366 1.337 -23.021 1.00 98.06 90 GLY A CA 1
ATOM 781 C C . GLY A 1 90 ? -4.167 1.401 -22.095 1.00 98.06 90 GLY A C 1
ATOM 782 O O . GLY A 1 90 ? -4.301 1.486 -20.873 1.00 98.06 90 GLY A O 1
ATOM 783 N N . VAL A 1 91 ? -2.991 1.350 -22.706 1.00 98.50 91 VAL A N 1
ATOM 784 C CA . VAL A 1 91 ? -1.702 1.401 -22.022 1.00 98.50 91 VAL A CA 1
ATOM 785 C C . VAL A 1 91 ? -0.827 2.390 -22.773 1.00 98.50 91 VAL A C 1
ATOM 787 O O . VAL A 1 91 ? -0.628 2.247 -23.978 1.00 98.50 91 VAL A O 1
ATOM 790 N N . GLU A 1 92 ? -0.349 3.406 -22.067 1.00 98.50 92 GLU A N 1
ATOM 791 C CA . GLU A 1 92 ? 0.685 4.314 -22.557 1.00 98.50 92 GLU A CA 1
ATOM 792 C C . GLU A 1 92 ? 2.060 3.705 -22.256 1.00 98.50 92 GLU A C 1
ATOM 794 O O . GLU A 1 92 ? 2.267 3.163 -21.168 1.00 98.50 92 GLU A O 1
ATOM 799 N N . LEU A 1 93 ? 2.977 3.772 -23.223 1.00 98.50 93 LEU A N 1
ATOM 800 C CA . LEU A 1 93 ? 4.380 3.403 -23.049 1.00 98.50 93 LEU A CA 1
ATOM 801 C C . LEU A 1 93 ? 5.207 4.679 -23.058 1.00 98.50 93 LEU A C 1
ATOM 803 O O . LEU A 1 93 ? 5.099 5.464 -23.998 1.00 98.50 93 LEU A O 1
ATOM 807 N N . ASP A 1 94 ? 5.989 4.887 -22.007 1.00 98.19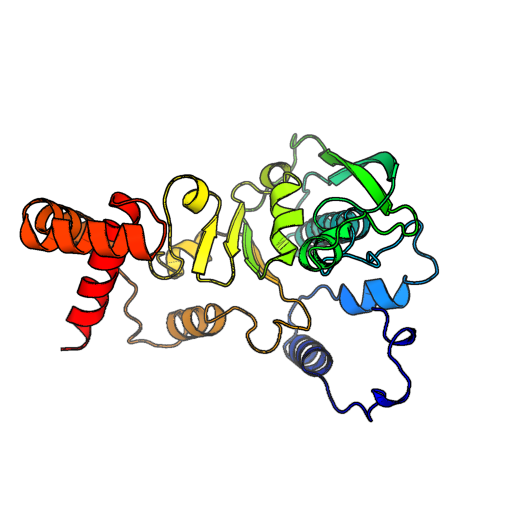 94 ASP A N 1
ATOM 808 C CA . ASP A 1 94 ? 6.833 6.071 -21.865 1.00 98.19 94 ASP A CA 1
ATOM 809 C C . ASP A 1 94 ? 8.037 5.761 -20.970 1.00 98.19 94 ASP A C 1
ATOM 811 O O . ASP A 1 94 ? 8.067 4.752 -20.260 1.00 98.19 94 ASP A O 1
ATOM 815 N N . GLN A 1 95 ? 9.021 6.651 -20.968 1.00 97.94 95 GLN A N 1
ATOM 816 C CA . GLN A 1 95 ? 10.132 6.599 -20.030 1.00 97.94 95 GLN A CA 1
ATOM 817 C C . GLN A 1 95 ? 9.632 6.626 -18.573 1.00 97.94 95 GLN A C 1
ATOM 819 O O . GLN A 1 95 ? 8.605 7.246 -18.274 1.00 97.94 95 GLN A O 1
ATOM 824 N N . PRO A 1 96 ? 10.358 5.972 -17.646 1.00 97.62 96 PRO A N 1
ATOM 825 C CA . PRO A 1 96 ? 9.953 5.884 -16.248 1.00 97.62 96 PRO A CA 1
ATOM 826 C C . PRO A 1 96 ? 9.708 7.266 -15.629 1.00 97.62 96 PRO A C 1
ATOM 828 O O . PRO A 1 96 ? 10.535 8.175 -15.735 1.00 97.62 96 PRO A O 1
ATOM 831 N N . ARG A 1 97 ? 8.572 7.406 -14.941 1.00 95.81 97 ARG A N 1
ATOM 832 C CA . ARG A 1 97 ? 8.134 8.632 -14.258 1.00 95.81 97 ARG A CA 1
ATOM 833 C C . ARG A 1 97 ? 7.478 8.327 -12.912 1.00 95.81 97 ARG A C 1
ATOM 835 O O . ARG A 1 97 ? 6.984 7.225 -12.679 1.00 95.81 97 ARG A O 1
ATOM 842 N N . GLY A 1 98 ? 7.425 9.329 -12.034 1.00 94.06 98 GLY A N 1
ATOM 843 C CA . GLY A 1 98 ? 6.827 9.183 -10.704 1.00 94.06 98 GLY A CA 1
ATOM 844 C C . GLY A 1 98 ? 7.531 8.095 -9.888 1.00 94.06 98 GLY A C 1
ATOM 845 O O . GLY A 1 98 ? 8.756 8.065 -9.834 1.00 94.06 98 GLY A O 1
ATOM 846 N N . THR A 1 99 ? 6.766 7.177 -9.294 1.00 93.88 99 THR A N 1
ATOM 847 C CA . THR A 1 99 ? 7.303 6.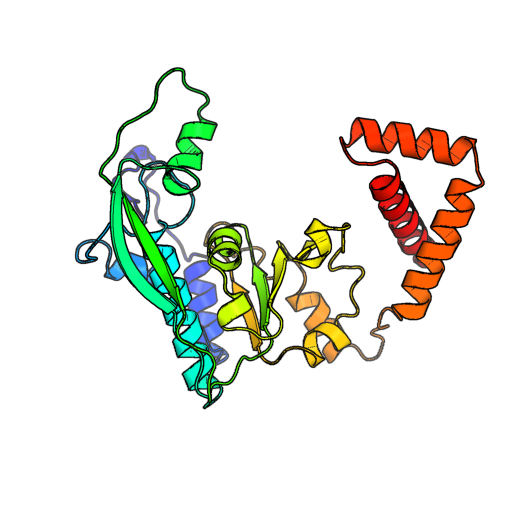063 -8.487 1.00 93.88 99 THR A CA 1
ATOM 848 C C . THR A 1 99 ? 8.162 5.083 -9.286 1.00 93.88 99 THR A C 1
ATOM 850 O O . THR A 1 99 ? 8.998 4.401 -8.704 1.00 93.88 99 THR A O 1
ATOM 853 N N . ASP A 1 100 ? 8.026 5.039 -10.615 1.00 97.38 100 ASP A N 1
ATOM 854 C CA . ASP A 1 100 ? 8.895 4.213 -11.464 1.00 97.38 100 ASP A CA 1
ATOM 855 C C . ASP A 1 100 ? 10.308 4.816 -11.627 1.00 97.38 100 ASP A C 1
ATOM 857 O O . ASP A 1 100 ? 11.191 4.188 -12.213 1.00 97.38 100 ASP A O 1
ATOM 861 N N . TYR A 1 101 ? 10.531 6.038 -11.133 1.00 97.44 101 TYR A N 1
ATOM 862 C CA . TYR A 1 101 ? 11.779 6.796 -11.267 1.00 97.44 101 TYR A CA 1
ATOM 863 C C . TYR A 1 101 ? 12.271 7.396 -9.930 1.00 97.44 101 TYR A C 1
ATOM 865 O O . TYR A 1 101 ? 13.227 8.171 -9.896 1.00 97.44 101 TYR A O 1
ATOM 873 N N . ASP A 1 102 ? 11.632 7.054 -8.809 1.00 94.56 102 ASP A N 1
ATOM 874 C CA . ASP A 1 102 ? 11.857 7.716 -7.518 1.00 94.56 102 ASP A CA 1
ATOM 875 C C . ASP A 1 102 ? 13.285 7.564 -6.960 1.00 94.56 102 ASP A C 1
ATOM 877 O O . ASP A 1 102 ? 13.816 8.512 -6.376 1.00 94.56 102 ASP A O 1
ATOM 881 N N . ILE A 1 103 ? 13.960 6.434 -7.199 1.00 94.69 103 ILE A N 1
ATOM 882 C CA . ILE A 1 103 ? 15.373 6.252 -6.834 1.00 94.69 103 ILE A CA 1
ATOM 883 C C . ILE A 1 103 ? 16.238 7.227 -7.629 1.00 94.69 103 ILE A C 1
ATOM 885 O O . ILE A 1 103 ? 17.099 7.887 -7.048 1.00 94.69 103 ILE A O 1
ATOM 889 N N . ALA A 1 104 ? 16.027 7.333 -8.943 1.00 96.38 104 ALA A N 1
ATOM 890 C CA . ALA A 1 104 ? 16.836 8.213 -9.781 1.00 96.38 104 ALA A CA 1
ATOM 891 C C . ALA A 1 104 ? 16.590 9.699 -9.484 1.00 96.38 104 ALA A C 1
ATOM 893 O O . ALA A 1 104 ? 17.541 10.482 -9.524 1.00 96.38 104 ALA A O 1
ATOM 894 N N . ASP A 1 105 ? 15.367 10.092 -9.120 1.00 93.75 105 ASP A N 1
ATOM 895 C CA . ASP A 1 105 ? 15.111 11.435 -8.585 1.00 93.75 105 ASP A CA 1
ATOM 896 C C . ASP A 1 105 ? 15.857 11.654 -7.254 1.00 93.75 105 ASP A C 1
ATOM 898 O O . ASP A 1 105 ? 16.478 12.702 -7.054 1.00 93.75 105 ASP A O 1
ATOM 902 N N . GLY A 1 106 ? 15.907 10.637 -6.388 1.00 94.00 106 GLY A N 1
ATOM 903 C CA . GLY A 1 106 ? 16.680 10.651 -5.142 1.00 94.00 106 GLY A CA 1
ATOM 904 C C . GLY A 1 106 ? 18.202 10.746 -5.323 1.00 94.00 106 GLY A C 1
ATOM 905 O O . GLY A 1 106 ? 18.894 11.203 -4.413 1.00 94.00 106 GLY A O 1
ATOM 906 N N . MET A 1 107 ? 18.743 10.382 -6.492 1.00 95.62 107 MET A N 1
ATOM 907 C CA . MET A 1 107 ? 20.175 10.531 -6.801 1.00 95.62 107 MET A CA 1
ATOM 908 C C . MET A 1 107 ? 20.602 11.997 -6.975 1.00 95.62 107 MET A C 1
ATOM 910 O O . MET A 1 107 ? 21.800 12.279 -6.941 1.00 95.62 107 MET A O 1
ATOM 914 N N . ASN A 1 108 ? 19.651 12.923 -7.164 1.00 93.62 108 ASN A N 1
ATOM 915 C CA . ASN A 1 108 ? 19.897 14.363 -7.299 1.00 93.62 108 ASN A CA 1
ATOM 916 C C . ASN A 1 108 ? 20.969 14.716 -8.356 1.00 93.62 108 ASN A C 1
ATOM 918 O O . ASN A 1 108 ? 21.889 15.504 -8.125 1.00 93.62 108 ASN A O 1
ATOM 922 N N . ILE A 1 109 ? 20.870 14.094 -9.531 1.00 95.25 109 ILE A N 1
ATOM 923 C CA . ILE A 1 109 ? 21.791 14.293 -10.657 1.00 95.25 109 ILE A CA 1
ATOM 924 C C . ILE A 1 109 ? 21.235 15.296 -11.675 1.00 95.25 109 ILE A C 1
ATOM 926 O O . ILE A 1 109 ? 20.029 15.456 -11.837 1.00 95.25 109 ILE A O 1
ATOM 930 N N . LYS A 1 110 ? 22.132 15.978 -12.399 1.00 94.00 110 LYS A N 1
ATOM 931 C CA . LYS A 1 110 ? 21.782 17.105 -13.285 1.00 94.00 110 LYS A CA 1
ATOM 932 C C . LYS A 1 110 ? 20.949 16.716 -14.517 1.00 94.00 110 LYS A C 1
ATOM 934 O O . LYS A 1 110 ? 20.285 17.573 -15.092 1.00 94.00 110 LYS A O 1
ATOM 939 N N . PHE A 1 111 ? 21.015 15.465 -14.962 1.00 94.38 111 PHE A N 1
ATOM 940 C CA . PHE A 1 111 ? 20.342 14.985 -16.171 1.00 94.38 111 PHE A CA 1
ATOM 941 C C . PHE A 1 111 ? 19.459 13.775 -15.863 1.00 94.38 111 PHE A C 1
ATOM 943 O O . PHE A 1 111 ? 19.726 13.023 -14.929 1.00 94.38 111 PHE A O 1
ATOM 950 N N . LYS A 1 112 ? 18.412 13.579 -16.671 1.00 93.94 112 LYS A N 1
ATOM 951 C CA . LYS A 1 112 ? 17.535 12.409 -16.575 1.00 93.94 112 LYS A CA 1
ATOM 952 C C . LYS A 1 112 ? 18.217 11.182 -17.183 1.00 93.94 112 LYS A C 1
ATOM 954 O O . LYS A 1 112 ? 18.745 11.242 -18.294 1.00 93.94 112 LYS A O 1
ATOM 959 N N . LEU A 1 113 ? 18.196 10.082 -16.443 1.00 96.25 113 LEU A N 1
ATOM 960 C CA . LEU A 1 113 ? 18.603 8.762 -16.898 1.00 96.25 113 LEU A CA 1
ATOM 961 C C . LEU A 1 113 ? 17.488 8.175 -17.757 1.00 96.25 113 LEU A C 1
ATOM 963 O O . LEU A 1 113 ? 16.309 8.332 -17.449 1.00 96.25 113 LEU A O 1
ATOM 967 N N . LYS A 1 114 ? 17.872 7.500 -18.837 1.00 95.75 114 LYS A N 1
ATOM 968 C CA . LYS A 1 114 ? 16.939 6.779 -19.703 1.00 95.75 114 LYS A CA 1
ATOM 969 C C . LYS A 1 114 ? 16.934 5.303 -19.343 1.00 95.75 114 LYS A C 1
ATOM 971 O O . LYS A 1 114 ? 17.978 4.764 -18.984 1.00 95.75 114 LYS A O 1
ATOM 976 N N . SER A 1 115 ? 15.782 4.664 -19.474 1.00 96.19 115 SER A N 1
ATOM 977 C CA . SER A 1 115 ? 15.610 3.221 -19.287 1.00 96.19 115 SER A CA 1
ATOM 978 C C . SER A 1 115 ? 14.738 2.655 -20.410 1.00 96.19 115 SER A C 1
ATOM 980 O O . SER A 1 115 ? 14.434 3.349 -21.382 1.00 96.19 115 SER A O 1
ATOM 982 N N . PHE A 1 116 ? 14.353 1.390 -20.303 1.00 95.75 116 PHE A N 1
ATOM 983 C CA . PHE A 1 116 ? 13.274 0.840 -21.114 1.00 95.75 116 PHE A CA 1
ATOM 984 C C . PHE A 1 116 ? 11.947 1.541 -20.791 1.00 95.75 116 PHE A C 1
ATOM 986 O O . PHE A 1 116 ? 11.758 2.062 -19.689 1.00 95.75 116 PHE A O 1
ATOM 993 N N . ASP A 1 117 ? 11.037 1.555 -21.764 1.00 98.00 117 ASP A N 1
ATOM 994 C CA . ASP A 1 117 ? 9.713 2.138 -21.568 1.00 98.00 117 ASP A CA 1
ATOM 995 C C . ASP A 1 117 ? 8.906 1.316 -20.555 1.00 98.00 117 ASP A C 1
ATOM 997 O O . ASP A 1 117 ? 8.896 0.080 -20.570 1.00 98.00 117 ASP A O 1
ATOM 1001 N N . MET A 1 118 ? 8.210 2.028 -19.678 1.00 98.44 118 MET A N 1
ATOM 1002 C CA . MET A 1 118 ? 7.300 1.490 -18.679 1.00 98.44 118 MET A CA 1
ATOM 1003 C C . MET A 1 118 ? 5.860 1.574 -19.181 1.00 98.44 118 MET A C 1
ATOM 1005 O O . MET A 1 118 ? 5.502 2.454 -19.964 1.00 98.44 118 MET A O 1
ATOM 1009 N N . ALA A 1 119 ? 5.015 0.666 -18.697 1.00 98.50 119 ALA A N 1
ATOM 1010 C CA . ALA A 1 119 ? 3.597 0.649 -19.024 1.00 98.50 119 ALA A CA 1
ATOM 1011 C C . ALA A 1 119 ? 2.760 1.406 -17.992 1.00 98.50 119 ALA A C 1
ATOM 1013 O O . ALA A 1 119 ? 2.783 1.098 -16.798 1.00 98.50 119 ALA A O 1
ATOM 1014 N N . TYR A 1 120 ? 1.942 2.331 -18.492 1.00 98.38 120 TYR A N 1
ATOM 1015 C CA . TYR A 1 120 ? 1.005 3.148 -17.729 1.00 98.38 120 TYR A CA 1
ATOM 1016 C C . TYR A 1 120 ? -0.438 2.848 -18.172 1.00 98.38 120 TYR A C 1
ATOM 1018 O O . TYR A 1 120 ? -0.952 3.484 -19.098 1.00 98.38 120 TYR A O 1
ATOM 1026 N N . PRO A 1 121 ? -1.109 1.854 -17.554 1.00 98.12 121 PRO A N 1
ATOM 1027 C CA . PRO A 1 121 ? -2.502 1.543 -17.862 1.00 98.12 121 PRO A CA 1
ATOM 1028 C C . PRO A 1 121 ? -3.450 2.697 -17.518 1.00 98.12 121 PRO A C 1
ATOM 1030 O O . PRO A 1 121 ? -3.364 3.292 -16.440 1.00 98.12 121 PRO A O 1
ATOM 1033 N N . ARG A 1 122 ? -4.412 2.971 -18.404 1.00 97.38 122 ARG A N 1
ATOM 1034 C CA . ARG A 1 122 ? -5.541 3.870 -18.124 1.00 97.38 122 ARG A CA 1
ATOM 1035 C C . ARG A 1 122 ? -6.623 3.112 -17.368 1.00 97.38 122 ARG A C 1
ATOM 1037 O O . ARG A 1 122 ? -7.521 2.522 -17.968 1.00 97.38 122 ARG A O 1
ATOM 1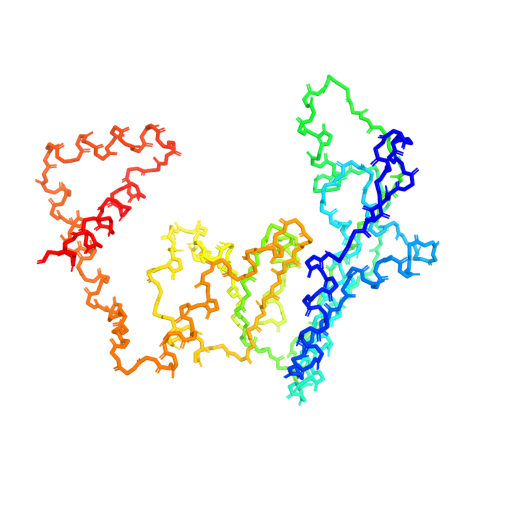044 N N . VAL A 1 123 ? -6.482 3.101 -16.050 1.00 97.69 123 VAL A N 1
ATOM 1045 C CA . VAL A 1 123 ? -7.347 2.344 -15.145 1.00 97.69 123 VAL A CA 1
ATOM 1046 C C . VAL A 1 123 ? -8.762 2.921 -15.097 1.00 97.69 123 VAL A C 1
ATOM 1048 O O . VAL A 1 123 ? -8.960 4.135 -15.032 1.00 97.69 123 VAL A O 1
ATOM 1051 N N . LYS A 1 124 ? -9.740 2.019 -15.113 1.00 97.25 124 LYS A N 1
ATOM 1052 C CA . LYS A 1 124 ? -11.171 2.260 -14.950 1.00 97.25 124 LYS A CA 1
ATOM 1053 C C . LYS A 1 124 ? -11.770 1.184 -14.047 1.00 97.25 124 LYS A C 1
ATOM 1055 O O . LYS A 1 124 ? -11.152 0.153 -13.787 1.00 97.25 124 LYS A O 1
ATOM 1060 N N . PHE A 1 125 ? -12.993 1.431 -13.597 1.00 97.38 125 PHE A N 1
ATOM 1061 C CA . PHE A 1 125 ? -13.766 0.493 -12.796 1.00 97.38 125 PHE A CA 1
ATOM 1062 C C . PHE A 1 125 ? -15.111 0.245 -13.454 1.00 97.38 125 PHE A C 1
ATOM 1064 O O . PHE A 1 125 ? -15.667 1.120 -14.127 1.00 97.38 125 PHE A O 1
ATOM 1071 N N . GLU A 1 126 ? -15.610 -0.970 -13.296 1.00 96.56 126 GLU A N 1
ATOM 1072 C CA . GLU A 1 126 ? -16.976 -1.301 -13.672 1.00 96.56 126 GLU A CA 1
ATOM 1073 C C . GLU A 1 126 ? -17.987 -0.529 -12.815 1.00 96.56 126 GLU A C 1
ATOM 1075 O O . GLU A 1 126 ? -17.671 -0.036 -11.731 1.00 96.56 126 GLU A O 1
ATOM 1080 N N . SER A 1 127 ? -19.228 -0.445 -13.299 1.00 93.31 127 SER A N 1
ATOM 1081 C CA . SER A 1 127 ? -20.333 0.065 -12.486 1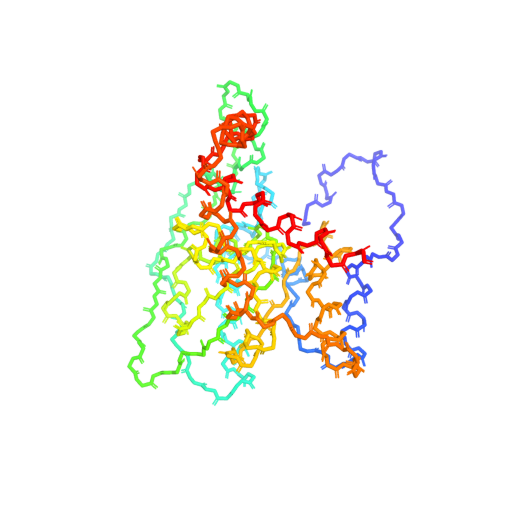.00 93.31 127 SER A CA 1
ATOM 1082 C C . SER A 1 127 ? -20.556 -0.828 -11.263 1.00 93.31 127 SER A C 1
ATOM 1084 O O . SER A 1 127 ? -20.426 -2.051 -11.337 1.00 93.31 127 SER A O 1
ATOM 1086 N N . ASP A 1 128 ? -20.947 -0.211 -10.151 1.00 91.44 128 ASP A N 1
ATOM 1087 C CA . ASP A 1 128 ? -21.332 -0.882 -8.911 1.00 91.44 128 ASP A CA 1
ATOM 1088 C C . ASP A 1 128 ? -22.790 -1.374 -8.899 1.00 91.44 128 ASP A C 1
ATOM 1090 O O . ASP A 1 128 ? -23.251 -1.935 -7.905 1.00 91.44 128 ASP A O 1
ATOM 1094 N N . SER A 1 129 ? -23.522 -1.221 -10.008 1.00 93.56 129 SER A N 1
ATOM 1095 C CA . SER A 1 129 ? -24.906 -1.683 -10.119 1.00 93.56 129 SER A CA 1
ATOM 1096 C C . SER A 1 129 ? -25.012 -3.196 -9.901 1.00 93.56 129 SER A C 1
ATOM 1098 O O . SER A 1 129 ? -24.432 -3.987 -10.643 1.00 93.56 129 SER A O 1
ATOM 1100 N N . GLY A 1 130 ? -25.757 -3.600 -8.867 1.00 93.12 130 GLY A N 1
ATOM 1101 C CA . GLY A 1 130 ? -25.923 -5.008 -8.492 1.00 93.12 130 GLY A CA 1
ATOM 1102 C C . GLY A 1 130 ? -24.686 -5.646 -7.851 1.00 93.12 130 GLY A C 1
ATOM 1103 O O . GLY A 1 130 ? -24.656 -6.864 -7.690 1.00 93.12 130 GLY A O 1
ATOM 1104 N N . LYS A 1 131 ? -23.676 -4.846 -7.486 1.00 97.38 131 LYS A N 1
ATOM 1105 C CA . LYS A 1 131 ? -22.416 -5.310 -6.900 1.00 97.38 131 LYS A CA 1
ATOM 1106 C C . LYS A 1 131 ? -22.286 -4.897 -5.436 1.00 97.38 131 LYS A C 1
ATOM 1108 O O . LYS A 1 131 ? -22.902 -3.939 -4.975 1.00 97.38 131 LYS A O 1
ATOM 1113 N N . VAL A 1 132 ? -21.465 -5.632 -4.698 1.00 97.88 132 VAL A N 1
ATOM 1114 C CA . VAL A 1 132 ? -21.174 -5.413 -3.281 1.00 97.88 132 VAL A CA 1
ATOM 1115 C C . VAL A 1 132 ? -19.807 -4.760 -3.140 1.00 97.88 132 VAL A C 1
ATOM 1117 O O . VAL A 1 132 ? -18.830 -5.192 -3.748 1.00 97.88 132 VAL A O 1
ATOM 1120 N N . LYS A 1 133 ? -19.737 -3.733 -2.292 1.00 97.88 133 LYS A N 1
ATOM 1121 C CA . LYS A 1 133 ? -18.500 -3.033 -1.944 1.00 97.88 133 LYS A CA 1
ATOM 1122 C C . LYS A 1 133 ? -18.185 -3.261 -0.462 1.00 97.88 133 LYS A C 1
ATOM 1124 O O . LYS A 1 133 ? -18.764 -2.561 0.374 1.00 97.88 133 LYS A O 1
ATOM 1129 N N . PRO A 1 134 ? -17.311 -4.218 -0.108 1.00 98.00 134 PRO A N 1
ATOM 1130 C CA . PRO A 1 134 ? -16.950 -4.443 1.286 1.00 98.00 134 PRO A CA 1
ATOM 1131 C C . PRO A 1 134 ? -16.205 -3.231 1.862 1.00 98.00 134 PRO A C 1
ATOM 1133 O O . PRO A 1 134 ? -15.601 -2.448 1.120 1.00 98.00 134 PRO A O 1
ATOM 1136 N N . SER A 1 135 ? -16.246 -3.061 3.180 1.00 98.12 135 SER A N 1
ATOM 1137 C CA . SER A 1 135 ? -15.340 -2.143 3.874 1.00 98.12 135 SER A CA 1
ATOM 1138 C C . SER A 1 135 ? -13.970 -2.800 4.081 1.00 98.12 135 SER A C 1
ATOM 1140 O O . SER A 1 135 ? -13.867 -3.960 4.472 1.00 98.12 135 SER A O 1
ATOM 1142 N N . VAL A 1 136 ? -12.890 -2.067 3.822 1.00 98.00 136 VAL A N 1
ATOM 1143 C CA . VAL A 1 136 ? -11.518 -2.565 3.956 1.00 98.00 136 VAL A CA 1
ATOM 1144 C C . VAL A 1 136 ? -10.692 -1.667 4.873 1.00 98.00 136 VAL A C 1
ATOM 1146 O O . VAL A 1 136 ? -10.729 -0.439 4.769 1.00 98.00 136 VAL A O 1
ATOM 1149 N N . MET A 1 137 ? -9.919 -2.297 5.752 1.00 98.00 137 MET A N 1
ATOM 1150 C CA . MET A 1 137 ? -8.830 -1.668 6.491 1.00 98.00 137 MET A CA 1
ATOM 1151 C C . MET A 1 137 ? -7.510 -2.301 6.058 1.00 98.00 137 MET A C 1
ATOM 1153 O O . MET A 1 137 ? -7.301 -3.503 6.219 1.00 98.00 137 MET A O 1
ATOM 1157 N N . VAL A 1 138 ? -6.605 -1.495 5.514 1.00 98.19 138 VAL A N 1
ATOM 1158 C CA . VAL A 1 138 ? -5.298 -1.946 5.034 1.00 98.19 138 VAL A CA 1
ATOM 1159 C C . VAL A 1 138 ? -4.199 -1.358 5.901 1.00 98.19 138 VAL A C 1
ATOM 1161 O O . VAL A 1 138 ? -4.067 -0.141 5.996 1.00 98.19 138 VAL A O 1
ATOM 1164 N N . ILE A 1 139 ? -3.384 -2.213 6.511 1.00 98.38 139 ILE A N 1
ATOM 1165 C CA . ILE A 1 139 ? -2.186 -1.829 7.253 1.00 98.38 139 ILE A CA 1
ATOM 1166 C C . ILE A 1 139 ? -1.000 -2.169 6.358 1.00 98.38 139 ILE A C 1
ATOM 1168 O O . ILE A 1 139 ? -0.745 -3.342 6.078 1.00 98.38 139 ILE A O 1
ATOM 1172 N N . SER A 1 140 ? -0.293 -1.145 5.882 1.00 97.19 140 SER A N 1
ATOM 1173 C CA . SER A 1 140 ? 0.771 -1.346 4.898 1.00 97.19 140 SER A CA 1
ATOM 1174 C C . SER A 1 140 ? 1.852 -0.268 4.913 1.00 97.19 140 SER A C 1
ATOM 1176 O O . SER A 1 140 ? 1.705 0.794 5.523 1.00 97.19 140 SER A O 1
ATOM 1178 N N . ASP A 1 141 ? 2.942 -0.560 4.209 1.00 93.06 141 ASP A N 1
ATOM 1179 C CA . ASP A 1 141 ? 4.014 0.359 3.850 1.00 93.06 141 ASP A CA 1
ATOM 1180 C C . ASP A 1 141 ? 3.684 1.212 2.607 1.00 93.06 141 ASP A C 1
ATOM 1182 O O . ASP A 1 141 ? 2.538 1.282 2.152 1.00 93.06 141 ASP A O 1
ATOM 1186 N N . SER A 1 142 ? 4.703 1.886 2.061 1.00 93.06 142 SER A N 1
ATOM 1187 C CA . SER A 1 142 ? 4.558 2.844 0.964 1.00 93.06 142 SER A CA 1
ATOM 1188 C C . SER A 1 142 ? 4.054 2.244 -0.344 1.00 93.06 142 SER A C 1
ATOM 1190 O O . SER A 1 142 ? 3.523 2.989 -1.164 1.00 93.06 142 SER A O 1
ATOM 1192 N N . TYR A 1 143 ? 4.142 0.927 -0.541 1.00 94.75 143 TYR A N 1
ATOM 1193 C CA . TYR A 1 143 ? 3.692 0.293 -1.781 1.00 94.75 143 TYR A CA 1
ATOM 1194 C C . TYR A 1 143 ? 2.181 0.393 -1.959 1.00 94.75 143 TYR A C 1
ATOM 1196 O O . TYR A 1 143 ? 1.697 0.463 -3.091 1.00 94.75 143 TYR A O 1
ATOM 1204 N N . TYR A 1 144 ? 1.430 0.473 -0.857 1.00 96.69 144 TYR A N 1
ATOM 1205 C CA . TYR A 1 144 ? -0.017 0.611 -0.941 1.00 96.69 144 TYR A CA 1
ATOM 1206 C C . TYR A 1 144 ? -0.459 1.987 -1.431 1.00 96.69 144 TYR A C 1
ATOM 1208 O O . TYR A 1 144 ? -1.570 2.083 -1.932 1.00 96.69 144 TYR A O 1
ATOM 1216 N N . TRP A 1 145 ? 0.375 3.034 -1.360 1.00 94.19 145 TRP A N 1
ATOM 1217 C CA . TRP A 1 145 ? -0.011 4.368 -1.844 1.00 94.19 145 TRP A CA 1
ATOM 1218 C C . TRP A 1 145 ? -0.465 4.338 -3.294 1.00 94.19 145 TRP A C 1
ATOM 1220 O O . TRP A 1 145 ? -1.525 4.859 -3.621 1.00 94.19 145 TRP A O 1
ATOM 1230 N N . GLY A 1 146 ? 0.286 3.640 -4.146 1.00 92.88 146 GLY A N 1
ATOM 1231 C CA . GLY A 1 146 ? -0.081 3.507 -5.547 1.00 92.88 146 GLY A CA 1
ATOM 1232 C C . GLY A 1 146 ? -1.454 2.854 -5.733 1.00 92.88 146 GLY A C 1
ATOM 1233 O O . GLY A 1 146 ? -2.220 3.311 -6.579 1.00 92.88 146 GLY A O 1
ATOM 1234 N N . ILE A 1 147 ? -1.773 1.828 -4.935 1.00 96.38 147 ILE A N 1
ATOM 1235 C CA . ILE A 1 147 ? -3.074 1.144 -4.959 1.00 96.38 147 ILE A CA 1
ATOM 1236 C C . ILE A 1 147 ? -4.162 2.044 -4.380 1.00 96.38 147 ILE A C 1
ATOM 1238 O O . ILE A 1 147 ? -5.222 2.185 -4.973 1.00 96.38 147 ILE A O 1
ATOM 1242 N N . PHE A 1 148 ? -3.911 2.704 -3.258 1.00 94.75 148 PHE A N 1
ATOM 1243 C CA . PHE A 1 148 ? -4.845 3.638 -2.647 1.00 94.75 148 PHE A CA 1
ATOM 1244 C C . PHE A 1 148 ? -5.246 4.754 -3.633 1.00 94.75 148 PHE A C 1
ATOM 1246 O O . PHE A 1 148 ? -6.437 5.021 -3.819 1.00 94.75 148 PHE A O 1
ATOM 1253 N N . ASP A 1 149 ? -4.267 5.293 -4.363 1.00 92.81 149 ASP A N 1
ATOM 1254 C CA . ASP A 1 149 ? -4.435 6.347 -5.368 1.00 92.81 149 ASP A CA 1
ATOM 1255 C C . ASP A 1 149 ? -4.976 5.841 -6.719 1.00 92.81 149 ASP A C 1
ATOM 1257 O O . ASP A 1 149 ? -5.329 6.648 -7.581 1.00 92.81 149 ASP A O 1
ATOM 1261 N N . LEU A 1 150 ? -5.094 4.522 -6.934 1.00 93.38 150 LEU A N 1
ATOM 1262 C CA . LEU A 1 150 ? -5.741 3.966 -8.134 1.00 93.38 150 LEU A CA 1
ATOM 1263 C C . LEU A 1 150 ? -7.249 4.240 -8.184 1.00 93.38 150 LEU A C 1
ATOM 1265 O O . LEU A 1 150 ? -7.867 4.002 -9.219 1.00 93.38 150 LEU A O 1
ATOM 1269 N N . GLY A 1 151 ? -7.849 4.721 -7.092 1.00 91.44 151 GLY A N 1
ATOM 1270 C CA . GLY A 1 151 ? -9.293 4.925 -6.993 1.00 91.44 151 GLY A CA 1
ATOM 1271 C C . GLY A 1 151 ? -10.026 3.710 -6.430 1.00 91.44 151 GLY A C 1
ATOM 1272 O O . GLY A 1 151 ? -11.147 3.417 -6.841 1.00 91.44 151 GLY A O 1
ATOM 1273 N N . MET A 1 152 ? -9.427 3.010 -5.463 1.00 92.62 152 MET A N 1
ATOM 1274 C CA . MET A 1 152 ? -10.023 1.823 -4.825 1.00 92.62 152 MET A CA 1
ATOM 1275 C C . MET A 1 152 ? -11.311 2.119 -4.037 1.00 92.62 152 MET A C 1
ATOM 1277 O O . MET A 1 152 ? -12.060 1.205 -3.703 1.00 92.62 152 MET A O 1
ATOM 1281 N N . SER A 1 153 ? -11.649 3.392 -3.815 1.00 90.69 153 SER A N 1
ATOM 1282 C CA . SER A 1 153 ? -12.982 3.806 -3.354 1.00 90.69 153 SER A CA 1
ATOM 1283 C C . SER A 1 153 ? -14.115 3.416 -4.317 1.00 90.69 153 SER A C 1
ATOM 1285 O O . SER A 1 153 ? -15.281 3.407 -3.921 1.00 90.69 153 SER A O 1
ATOM 1287 N N . ASN A 1 154 ? -13.813 3.061 -5.571 1.00 95.06 154 ASN A N 1
ATOM 1288 C CA . ASN A 1 154 ? -14.800 2.515 -6.503 1.00 95.06 154 ASN A CA 1
ATOM 1289 C C . ASN A 1 154 ? -15.204 1.073 -6.158 1.00 95.06 154 ASN A C 1
ATOM 1291 O O . ASN A 1 154 ? -16.344 0.700 -6.419 1.00 95.06 154 ASN A O 1
ATOM 1295 N N . VAL A 1 155 ? -14.333 0.295 -5.507 1.00 96.88 155 VAL A N 1
ATOM 1296 C CA . VAL A 1 155 ? -14.579 -1.126 -5.187 1.00 96.88 155 VAL A CA 1
ATOM 1297 C C . VAL A 1 155 ? -14.836 -1.384 -3.701 1.00 96.88 155 VAL A C 1
ATOM 1299 O O . VAL A 1 155 ? -15.469 -2.377 -3.358 1.00 96.88 155 VAL A O 1
ATOM 1302 N N . PHE A 1 156 ? -14.427 -0.465 -2.823 1.00 97.19 156 PHE A N 1
ATOM 1303 C CA . PHE A 1 156 ? -14.668 -0.539 -1.379 1.00 97.19 156 PHE A CA 1
ATOM 1304 C C . PHE A 1 156 ? -15.632 0.552 -0.904 1.00 97.19 156 PHE A C 1
ATOM 1306 O O . PHE A 1 156 ? -15.618 1.670 -1.421 1.00 97.19 156 PHE A O 1
ATOM 1313 N N . SER A 1 157 ? -16.494 0.237 0.068 1.00 96.12 157 SER A N 1
ATOM 1314 C CA . SER A 1 157 ? -17.448 1.200 0.654 1.00 96.12 157 SER A CA 1
ATOM 1315 C C . SER A 1 157 ? -16.786 2.113 1.687 1.00 96.12 157 SER A C 1
ATOM 1317 O O . SER A 1 157 ? -17.103 3.297 1.765 1.00 96.12 157 SER A O 1
ATOM 1319 N N . ASN A 1 158 ? -15.818 1.569 2.422 1.00 95.25 158 ASN A N 1
ATOM 1320 C CA . ASN A 1 158 ? -14.877 2.290 3.268 1.00 95.25 158 ASN A CA 1
ATOM 1321 C C . ASN A 1 158 ? -13.472 1.751 2.969 1.00 95.25 158 ASN A C 1
ATOM 1323 O O . ASN A 1 158 ? -13.295 0.538 2.947 1.00 95.25 158 ASN A O 1
ATOM 1327 N N . ASN A 1 159 ? -12.500 2.620 2.698 1.00 94.88 159 ASN A N 1
ATOM 1328 C CA . ASN A 1 159 ? -11.137 2.241 2.316 1.00 94.88 159 ASN A CA 1
ATOM 1329 C C . ASN A 1 159 ? -10.147 2.934 3.246 1.00 94.88 159 ASN A C 1
ATOM 1331 O O . ASN A 1 159 ? -9.637 4.006 2.914 1.00 94.88 159 ASN A O 1
ATOM 1335 N N . GLN A 1 160 ? -9.910 2.345 4.416 1.00 96.25 160 GLN A N 1
ATOM 1336 C CA . GLN A 1 160 ? -8.935 2.880 5.355 1.00 96.25 160 GLN A CA 1
ATOM 1337 C C . GLN A 1 160 ? -7.539 2.360 5.045 1.00 96.25 160 GLN A C 1
ATOM 1339 O O . GLN A 1 160 ? -7.315 1.155 4.948 1.00 96.25 160 GLN A O 1
ATOM 1344 N N . PHE A 1 161 ? -6.580 3.276 4.968 1.00 97.50 161 PHE A N 1
ATOM 1345 C CA . PHE A 1 161 ? -5.166 2.955 4.852 1.00 97.50 161 PHE A CA 1
ATOM 1346 C C . PHE A 1 161 ? -4.403 3.430 6.088 1.00 97.50 161 PHE A C 1
ATOM 1348 O O . PHE A 1 161 ? -4.182 4.620 6.307 1.00 97.50 161 PHE A O 1
ATOM 1355 N N . TRP A 1 162 ? -3.984 2.467 6.897 1.00 97.31 162 TRP A N 1
ATOM 1356 C CA . TRP A 1 162 ? -3.181 2.643 8.095 1.00 97.31 162 TRP A CA 1
ATOM 1357 C C . TRP A 1 162 ? -1.701 2.552 7.723 1.00 97.31 162 TRP A C 1
ATOM 1359 O O . TRP A 1 162 ? -1.052 1.509 7.854 1.00 97.31 162 TRP A O 1
ATOM 1369 N N . PHE A 1 163 ? -1.162 3.669 7.243 1.00 95.00 163 PHE A N 1
ATOM 1370 C CA . PHE A 1 163 ? 0.216 3.759 6.778 1.00 95.00 163 PHE A CA 1
ATOM 1371 C C . PHE A 1 163 ? 1.195 3.525 7.932 1.00 95.00 163 PHE A C 1
ATOM 1373 O O . PHE A 1 163 ? 1.240 4.311 8.8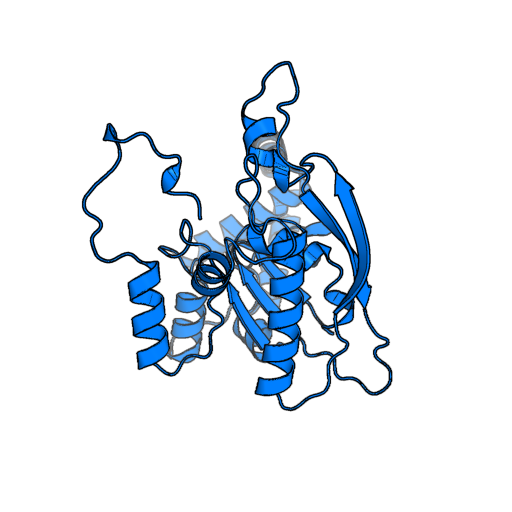89 1.00 95.00 163 PHE A O 1
ATOM 1380 N N . TYR A 1 164 ? 1.953 2.428 7.851 1.00 86.81 164 TYR A N 1
ATOM 1381 C CA . TYR A 1 164 ? 2.853 1.934 8.897 1.00 86.81 164 TYR A CA 1
ATOM 1382 C C . TYR A 1 164 ? 2.191 1.807 10.283 1.00 86.81 164 TYR A C 1
ATOM 1384 O O . TYR A 1 164 ? 2.876 1.966 11.292 1.00 86.81 164 TYR A O 1
ATOM 1392 N N . ASN A 1 165 ? 0.863 1.608 10.352 1.00 91.62 165 ASN A N 1
ATOM 1393 C CA . ASN A 1 165 ? 0.087 1.682 11.603 1.00 91.62 165 ASN A CA 1
ATOM 1394 C C . ASN A 1 165 ? 0.377 2.970 12.413 1.00 91.62 165 ASN A C 1
ATOM 1396 O O . ASN A 1 165 ? 0.429 2.965 13.643 1.00 91.62 165 ASN A O 1
ATOM 1400 N N . LYS A 1 166 ? 0.618 4.094 11.724 1.00 80.94 166 LYS A N 1
ATOM 1401 C CA . LYS A 1 166 ? 0.914 5.396 12.345 1.00 80.94 166 LYS A CA 1
ATOM 1402 C C . LYS A 1 166 ? -0.152 6.427 12.046 1.00 80.94 166 LYS A C 1
ATOM 1404 O O . LYS A 1 166 ? -0.668 7.028 12.981 1.00 80.94 166 LYS A O 1
ATOM 1409 N N . LYS A 1 167 ? -0.472 6.630 10.769 1.00 85.25 167 LYS A N 1
ATOM 1410 C CA . LYS A 1 167 ? -1.505 7.567 10.308 1.00 85.25 167 LYS A CA 1
ATOM 1411 C C . LYS A 1 167 ? -2.596 6.815 9.560 1.00 85.25 167 LYS A C 1
ATOM 1413 O O . LYS A 1 167 ? -2.287 5.868 8.839 1.00 85.25 167 LYS A O 1
ATOM 1418 N N . VAL A 1 168 ? -3.837 7.255 9.727 1.00 95.12 168 VAL A N 1
ATOM 1419 C CA . VAL A 1 168 ? -5.015 6.666 9.080 1.00 95.12 168 VAL A CA 1
ATOM 1420 C C . VAL A 1 168 ? -5.508 7.597 7.978 1.00 95.12 168 VAL A C 1
ATOM 1422 O O . VAL A 1 168 ? -5.799 8.769 8.230 1.00 95.12 168 VAL A O 1
ATOM 1425 N N . TYR A 1 169 ? -5.551 7.084 6.754 1.00 95.25 169 TYR A N 1
ATOM 1426 C CA . TYR A 1 169 ? -6.049 7.765 5.562 1.00 95.25 169 TYR A CA 1
ATOM 1427 C C . TYR A 1 169 ? -7.389 7.161 5.128 1.00 95.25 169 TYR A C 1
ATOM 1429 O O . TYR A 1 169 ? -7.569 5.952 5.290 1.00 95.25 169 TYR A O 1
ATOM 1437 N N . PRO A 1 170 ? -8.294 7.959 4.528 1.00 94.69 170 PRO A N 1
ATOM 1438 C CA . PRO A 1 170 ? -8.090 9.326 4.020 1.00 94.69 170 PRO A CA 1
ATOM 1439 C C . PRO A 1 170 ? -8.184 10.454 5.062 1.00 94.69 170 PRO A C 1
ATOM 1441 O O . PRO A 1 170 ? -7.906 11.606 4.729 1.00 94.69 170 PRO A O 1
ATOM 1444 N N . GLU A 1 171 ? -8.562 10.176 6.307 1.00 91.00 171 GLU A N 1
ATOM 1445 C CA . GLU A 1 171 ? -8.805 11.180 7.354 1.00 91.00 171 GLU A CA 1
ATOM 1446 C C . GLU A 1 171 ? -7.594 12.105 7.564 1.00 91.00 171 GLU A C 1
ATOM 1448 O O . GLU A 1 171 ? -7.745 13.332 7.617 1.00 91.00 171 GLU A O 1
ATOM 1453 N N . SER A 1 172 ? -6.384 11.535 7.544 1.00 87.62 172 SER A N 1
ATOM 1454 C CA . SER A 1 172 ? -5.118 12.270 7.675 1.00 87.62 172 SER A CA 1
ATOM 1455 C C . SER A 1 172 ? -4.809 13.248 6.535 1.00 87.62 172 SER A C 1
ATOM 1457 O O . SER A 1 172 ? -3.901 14.060 6.688 1.00 87.62 172 SER A O 1
ATOM 1459 N N . PHE A 1 173 ? -5.555 13.249 5.421 1.00 88.44 173 PHE A N 1
ATOM 1460 C CA . PHE A 1 173 ? -5.433 14.319 4.418 1.00 88.44 173 PHE A CA 1
ATOM 1461 C C . PHE A 1 173 ? -6.004 15.654 4.902 1.00 88.44 173 PHE A C 1
ATOM 1463 O O . PHE A 1 173 ? -5.579 16.706 4.430 1.00 88.44 173 PHE A O 1
ATOM 1470 N N . LYS A 1 174 ? -6.985 15.625 5.812 1.00 85.62 174 LYS A N 1
ATOM 1471 C CA . LYS A 1 174 ? -7.636 16.831 6.347 1.00 85.62 174 LYS A CA 1
ATOM 1472 C C . LYS A 1 174 ? -7.021 17.248 7.674 1.00 85.62 174 LYS A C 1
ATOM 1474 O O . LYS A 1 174 ? -6.724 18.420 7.883 1.00 85.62 174 LYS A O 1
ATOM 1479 N N . SER A 1 175 ? -6.841 16.284 8.570 1.00 80.69 175 SER A N 1
ATOM 1480 C CA . SER A 1 175 ? -6.199 16.480 9.866 1.00 80.69 175 SER A CA 1
ATOM 1481 C C . SER A 1 175 ? -5.575 15.175 10.319 1.00 80.69 175 SER A C 1
ATOM 1483 O O . SER A 1 175 ? -6.225 14.140 10.209 1.00 80.69 175 SER A O 1
ATOM 1485 N N . ASP A 1 176 ? -4.367 15.233 10.878 1.00 79.25 176 ASP A N 1
ATOM 1486 C CA . ASP A 1 176 ? -3.662 14.055 11.386 1.00 79.25 176 ASP A CA 1
ATOM 1487 C C . ASP A 1 176 ? -4.563 13.195 12.291 1.00 79.25 176 ASP A C 1
ATOM 1489 O O . ASP A 1 176 ? -4.961 13.626 13.373 1.00 79.25 176 ASP A O 1
ATOM 1493 N N . LEU A 1 177 ? -4.848 11.966 11.848 1.00 84.38 177 LEU A N 1
ATOM 1494 C CA . LEU A 1 177 ? -5.477 10.919 12.648 1.00 84.38 177 LEU A CA 1
ATOM 1495 C C . LEU A 1 177 ? -4.445 9.821 12.875 1.00 84.38 177 LEU A C 1
ATOM 1497 O O . LEU A 1 177 ? -4.067 9.105 11.942 1.00 84.38 177 LEU A O 1
ATOM 1501 N N . LEU A 1 178 ? -3.960 9.696 14.109 1.00 82.88 178 LEU A N 1
ATOM 1502 C CA . LEU A 1 178 ? -2.994 8.659 14.440 1.00 82.88 178 LEU A CA 1
ATOM 1503 C C . LEU A 1 178 ? -3.709 7.336 14.717 1.00 82.88 178 LEU A C 1
ATOM 1505 O O . LEU A 1 178 ? -4.715 7.304 15.417 1.00 82.88 178 LEU A O 1
ATOM 1509 N N . ALA A 1 179 ? -3.135 6.224 14.267 1.00 85.00 179 ALA A N 1
ATOM 1510 C CA . ALA A 1 179 ? -3.649 4.876 14.536 1.00 85.00 179 ALA A CA 1
ATOM 1511 C C . ALA A 1 179 ? -3.710 4.541 16.041 1.00 85.00 179 ALA A C 1
ATOM 1513 O O . ALA A 1 179 ? -4.476 3.679 16.476 1.00 85.00 179 ALA A O 1
ATOM 1514 N N . SER A 1 180 ? -2.886 5.211 16.854 1.00 80.62 180 SER A N 1
ATOM 1515 C CA . SER A 1 180 ? -2.921 5.110 18.318 1.00 80.62 180 SER A CA 1
ATOM 1516 C C . SER A 1 180 ? -4.121 5.807 18.951 1.00 80.62 180 SER A C 1
ATOM 1518 O O . SER A 1 180 ? -4.418 5.557 20.113 1.00 80.62 180 SER A O 1
ATOM 1520 N N . ASP A 1 181 ? -4.760 6.707 18.209 1.00 79.38 181 ASP A N 1
ATOM 1521 C CA . ASP A 1 181 ? -5.897 7.509 18.656 1.00 79.38 181 ASP A CA 1
ATOM 1522 C C . ASP A 1 181 ? -7.202 6.983 18.040 1.00 79.38 181 ASP A C 1
ATOM 1524 O O . ASP A 1 181 ? -8.218 7.673 18.047 1.00 79.38 181 ASP A O 1
ATOM 1528 N N . VAL A 1 182 ? -7.163 5.764 17.491 1.00 85.06 182 VAL A N 1
ATOM 1529 C CA . VAL A 1 182 ? -8.318 5.031 16.980 1.00 85.06 182 VAL A CA 1
ATOM 1530 C C . VAL A 1 182 ? -8.674 3.906 17.951 1.00 85.06 182 VAL A C 1
ATOM 1532 O O . VAL A 1 182 ? -7.796 3.193 18.444 1.00 85.06 182 VAL A O 1
ATOM 1535 N N . ASN A 1 183 ? -9.973 3.738 18.205 1.00 87.69 183 ASN A N 1
ATOM 1536 C CA . ASN A 1 183 ? -10.532 2.611 18.924 1.00 87.69 183 ASN A CA 1
ATOM 1537 C C . ASN A 1 183 ? -10.331 1.388 18.036 1.00 87.69 183 ASN A C 1
ATOM 1539 O O . ASN A 1 183 ? -10.963 1.258 16.986 1.00 87.69 183 ASN A O 1
ATOM 1543 N N . LEU A 1 184 ? -9.411 0.522 18.444 1.00 89.44 184 LEU A N 1
ATOM 1544 C CA . LEU A 1 184 ? -9.011 -0.603 17.620 1.00 89.44 184 LEU A CA 1
ATOM 1545 C C . LEU A 1 184 ? -10.138 -1.628 17.462 1.00 89.44 184 LEU A C 1
ATOM 1547 O O . LEU A 1 184 ? -10.297 -2.173 16.375 1.00 89.44 184 LEU A O 1
ATOM 1551 N N . HIS A 1 185 ? -10.946 -1.844 18.501 1.00 90.06 185 HIS A N 1
ATOM 1552 C CA . HIS A 1 185 ? -12.055 -2.791 18.460 1.00 90.06 185 HIS A CA 1
ATOM 1553 C C . HIS A 1 185 ? -13.134 -2.332 17.476 1.00 90.06 185 HIS A C 1
ATOM 1555 O O . HIS A 1 185 ? -13.523 -3.093 16.596 1.00 90.06 185 HIS A O 1
ATOM 1561 N N . GLN A 1 186 ? -13.557 -1.068 17.550 1.00 90.81 186 GLN A N 1
ATOM 1562 C CA . GLN A 1 186 ? -14.509 -0.480 16.606 1.00 90.81 186 GLN A CA 1
ATOM 1563 C C . GLN A 1 186 ? -13.954 -0.447 15.182 1.00 90.81 186 GLN A C 1
ATOM 1565 O O . GLN A 1 186 ? -14.691 -0.724 14.239 1.00 90.81 186 GLN A O 1
ATOM 1570 N N . ALA A 1 187 ? -12.664 -0.139 15.015 1.00 92.94 187 ALA A N 1
ATOM 1571 C CA . ALA A 1 187 ? -12.027 -0.188 13.707 1.00 92.94 187 ALA A CA 1
ATOM 1572 C C . ALA A 1 187 ? -12.056 -1.611 13.140 1.00 92.94 187 ALA A C 1
ATOM 1574 O O . ALA A 1 187 ? -12.517 -1.799 12.025 1.00 92.94 187 ALA A O 1
ATOM 1575 N N . ILE A 1 188 ? -11.646 -2.627 13.897 1.00 94.94 188 ILE A N 1
ATOM 1576 C CA . ILE A 1 188 ? -11.669 -4.020 13.429 1.00 94.94 188 ILE A CA 1
ATOM 1577 C C . ILE A 1 188 ? -13.106 -4.486 13.151 1.00 94.94 188 ILE A C 1
ATOM 1579 O O . ILE A 1 188 ? -13.377 -5.000 12.071 1.00 94.94 188 ILE A O 1
ATOM 1583 N N . ALA A 1 189 ? -14.038 -4.256 14.078 1.00 93.75 189 ALA A N 1
ATOM 1584 C CA . ALA A 1 189 ? -15.432 -4.682 13.950 1.00 93.75 189 ALA A CA 1
ATOM 1585 C C . ALA A 1 189 ? -16.194 -3.957 12.824 1.00 93.75 189 ALA A C 1
ATOM 1587 O O . ALA A 1 189 ? -17.171 -4.489 12.302 1.00 93.75 189 ALA A O 1
ATOM 1588 N N . GLY A 1 190 ? -15.767 -2.747 12.452 1.00 95.31 190 GLY A N 1
ATOM 1589 C CA . GLY A 1 190 ? -16.375 -1.950 11.385 1.00 95.31 190 GLY A CA 1
ATOM 1590 C C . GLY A 1 190 ? -15.917 -2.308 9.967 1.00 95.31 190 GLY A C 1
ATOM 1591 O O . GLY A 1 190 ? -16.435 -1.725 9.009 1.00 95.31 190 GLY A O 1
ATOM 1592 N N . HIS A 1 191 ? -14.958 -3.227 9.810 1.00 97.56 191 HIS A N 1
ATOM 1593 C CA . HIS A 1 191 ? -14.419 -3.601 8.503 1.00 97.56 191 HIS A CA 1
ATOM 1594 C C . HIS A 1 191 ? -14.715 -5.057 8.132 1.00 97.56 191 HIS A C 1
ATOM 1596 O O . HIS A 1 191 ? -14.465 -5.984 8.897 1.00 97.56 191 HIS A O 1
ATOM 1602 N N . ASP A 1 192 ? -15.205 -5.248 6.909 1.00 97.81 192 ASP A N 1
ATOM 1603 C CA . ASP A 1 192 ? -15.465 -6.550 6.294 1.00 97.81 192 ASP A CA 1
ATOM 1604 C C . ASP A 1 192 ? -14.182 -7.332 5.992 1.00 97.81 192 ASP A C 1
ATOM 1606 O O . ASP A 1 192 ? -14.192 -8.567 5.961 1.00 97.81 192 ASP A O 1
ATOM 1610 N N . VAL A 1 193 ? -13.107 -6.602 5.685 1.00 97.75 193 VAL A N 1
ATOM 1611 C CA . VAL A 1 193 ? -11.817 -7.133 5.249 1.00 97.75 193 VAL A CA 1
ATOM 1612 C C . VAL A 1 193 ? -10.695 -6.355 5.926 1.00 97.75 193 VAL A C 1
ATOM 1614 O O . VAL A 1 193 ? -10.670 -5.124 5.909 1.00 97.75 193 VAL A O 1
ATOM 1617 N N . ILE A 1 194 ? -9.723 -7.080 6.474 1.00 97.69 194 ILE A N 1
ATOM 1618 C CA . ILE A 1 194 ? -8.485 -6.511 7.009 1.00 97.69 194 ILE A CA 1
ATOM 1619 C C . ILE A 1 194 ? -7.321 -7.080 6.210 1.00 97.69 194 ILE A C 1
ATOM 1621 O O . ILE A 1 194 ? -7.198 -8.296 6.070 1.00 97.69 194 ILE A O 1
ATOM 1625 N N . ILE A 1 195 ? -6.469 -6.203 5.687 1.00 97.88 195 ILE A N 1
ATOM 1626 C CA . ILE A 1 195 ? -5.318 -6.578 4.866 1.00 97.88 195 ILE A CA 1
ATOM 1627 C C . ILE A 1 195 ? -4.051 -6.111 5.571 1.00 97.88 195 ILE A C 1
ATOM 1629 O O . ILE A 1 195 ? -3.883 -4.923 5.842 1.00 97.88 195 ILE A O 1
ATOM 1633 N N . LEU A 1 196 ? -3.143 -7.047 5.831 1.00 97.44 196 LEU A N 1
ATOM 1634 C CA . LEU A 1 196 ? -1.762 -6.744 6.183 1.00 97.44 196 LEU A CA 1
ATOM 1635 C C . LEU A 1 196 ? -0.920 -6.915 4.923 1.00 97.44 196 LEU A C 1
ATOM 1637 O O . LEU A 1 196 ? -0.872 -8.010 4.363 1.00 97.44 196 LEU A O 1
ATOM 1641 N N . MET A 1 197 ? -0.269 -5.847 4.474 1.00 96.81 197 MET A N 1
ATOM 1642 C CA . MET A 1 197 ? 0.640 -5.903 3.333 1.00 96.81 197 MET A CA 1
ATOM 1643 C C . MET A 1 197 ? 2.004 -5.350 3.733 1.00 96.81 197 MET A C 1
ATOM 1645 O O . MET A 1 197 ? 2.110 -4.305 4.369 1.00 96.81 197 MET A O 1
ATOM 1649 N N . ALA A 1 198 ? 3.060 -6.063 3.361 1.00 92.50 198 ALA A N 1
ATOM 1650 C CA . ALA A 1 198 ? 4.431 -5.623 3.551 1.00 92.50 198 ALA A CA 1
ATOM 1651 C C . ALA A 1 198 ? 5.298 -6.119 2.399 1.00 92.50 198 ALA A C 1
ATOM 1653 O O . ALA A 1 198 ? 5.018 -7.143 1.771 1.00 92.50 198 ALA A O 1
ATOM 1654 N N . THR A 1 199 ? 6.372 -5.388 2.150 1.00 90.12 199 THR A N 1
ATOM 1655 C CA . THR A 1 199 ? 7.422 -5.757 1.205 1.00 90.12 199 THR A CA 1
ATOM 1656 C C . THR A 1 199 ? 8.618 -6.350 1.933 1.00 90.12 199 THR A C 1
ATOM 1658 O O . THR A 1 199 ? 8.723 -6.255 3.151 1.00 90.12 199 THR A O 1
ATOM 1661 N N . GLU A 1 200 ? 9.540 -6.983 1.204 1.00 85.31 200 GLU A N 1
ATOM 1662 C CA . GLU A 1 200 ? 10.668 -7.708 1.811 1.00 85.31 200 GLU A CA 1
ATOM 1663 C C . GLU A 1 200 ? 11.450 -6.862 2.832 1.00 85.31 200 GLU A C 1
ATOM 1665 O O . GLU A 1 200 ? 11.690 -7.321 3.948 1.00 85.31 200 GLU A O 1
ATOM 1670 N N . ALA A 1 201 ? 11.706 -5.590 2.511 1.00 84.19 201 ALA A N 1
ATOM 1671 C CA . ALA A 1 201 ? 12.406 -4.655 3.389 1.00 84.19 201 ALA A CA 1
ATOM 1672 C C . ALA A 1 201 ? 11.641 -4.314 4.684 1.00 84.19 201 ALA A C 1
ATOM 1674 O O . ALA A 1 201 ? 12.243 -3.851 5.653 1.00 84.19 201 ALA A O 1
ATOM 1675 N N . THR A 1 202 ? 10.320 -4.512 4.712 1.00 86.06 202 THR A N 1
ATOM 1676 C CA . THR A 1 202 ? 9.449 -4.154 5.839 1.00 86.06 202 THR A CA 1
ATOM 1677 C C . THR A 1 202 ? 8.818 -5.356 6.548 1.00 86.06 202 THR A C 1
ATOM 1679 O O . THR A 1 202 ? 8.308 -5.194 7.657 1.00 86.06 202 THR A O 1
ATOM 1682 N N . LEU A 1 203 ? 8.947 -6.568 5.994 1.00 88.31 203 LEU A N 1
ATOM 1683 C CA . LEU A 1 203 ? 8.521 -7.827 6.617 1.00 88.31 203 LEU A CA 1
ATOM 1684 C C . LEU A 1 203 ? 9.032 -8.042 8.054 1.00 88.31 203 LEU A C 1
ATOM 1686 O O . LEU A 1 203 ? 8.250 -8.549 8.861 1.00 88.31 203 LEU A O 1
ATOM 1690 N N . PRO A 1 204 ? 10.271 -7.659 8.446 1.00 86.56 204 PRO A N 1
ATOM 1691 C CA . PRO A 1 204 ? 10.707 -7.794 9.840 1.00 86.56 204 PRO A CA 1
ATOM 1692 C C . PRO A 1 204 ? 9.790 -7.099 10.858 1.00 86.56 204 PRO A C 1
ATOM 1694 O O . PRO A 1 204 ? 9.784 -7.479 12.022 1.00 86.56 204 PRO A O 1
ATOM 1697 N N . GLY A 1 205 ? 9.035 -6.083 10.429 1.00 78.75 205 GLY A N 1
ATOM 1698 C CA . GLY A 1 205 ? 8.088 -5.337 11.254 1.00 78.75 205 GLY A CA 1
ATOM 1699 C C . GLY A 1 205 ? 6.658 -5.386 10.719 1.00 78.75 205 GLY A C 1
ATOM 1700 O O . GLY A 1 205 ? 5.965 -4.372 10.809 1.00 78.75 205 GLY A O 1
ATOM 1701 N N . LEU A 1 206 ? 6.233 -6.511 10.124 1.00 87.00 206 LEU A N 1
ATOM 1702 C CA . LEU A 1 206 ? 4.885 -6.683 9.568 1.00 87.00 206 LEU A CA 1
ATOM 1703 C C . LEU A 1 206 ? 3.809 -6.208 10.558 1.00 87.00 206 LEU A C 1
ATOM 1705 O O . LEU A 1 206 ? 3.778 -6.615 11.714 1.00 87.00 206 LEU A O 1
ATOM 1709 N N . GLY A 1 207 ? 2.915 -5.333 10.092 1.00 84.81 207 GLY A N 1
ATOM 1710 C CA . GLY A 1 207 ? 1.822 -4.790 10.900 1.00 84.81 207 GLY A CA 1
ATOM 1711 C C . GLY A 1 207 ? 2.221 -3.638 11.828 1.00 84.81 207 GLY A C 1
ATOM 1712 O O . GLY A 1 207 ? 1.338 -2.924 12.296 1.00 84.81 207 GLY A O 1
ATOM 1713 N N . TRP A 1 208 ? 3.514 -3.386 12.055 1.00 88.81 208 TRP A N 1
ATOM 1714 C CA . TRP A 1 208 ? 4.029 -2.230 12.805 1.00 88.81 208 TRP A CA 1
ATOM 1715 C C . TRP A 1 208 ? 3.316 -2.001 14.149 1.00 88.81 208 TRP A C 1
ATOM 1717 O O . TRP A 1 208 ? 2.862 -0.893 14.451 1.00 88.81 208 TRP A O 1
ATOM 1727 N N . GLY A 1 209 ? 3.161 -3.056 14.953 1.00 83.94 209 GLY A N 1
ATOM 1728 C CA . GLY A 1 209 ? 2.466 -2.992 16.241 1.00 83.94 209 GLY A CA 1
ATOM 1729 C C . GLY A 1 209 ? 0.951 -3.209 16.159 1.00 83.94 209 GLY A C 1
ATOM 1730 O O . GLY A 1 209 ? 0.285 -3.229 17.191 1.00 83.94 209 GLY A O 1
ATOM 1731 N N . PHE A 1 210 ? 0.360 -3.303 14.962 1.00 92.31 210 PHE A N 1
ATOM 1732 C CA . PHE A 1 210 ? -1.078 -3.545 14.807 1.00 92.31 210 PHE A CA 1
ATOM 1733 C C . PHE A 1 210 ? -1.449 -4.947 15.284 1.00 92.31 210 PHE A C 1
ATOM 1735 O O . PHE A 1 210 ? -2.411 -5.094 16.032 1.00 92.31 210 PHE A O 1
ATOM 1742 N N . VAL A 1 211 ? -0.680 -5.958 14.866 1.00 91.19 211 VAL A N 1
ATOM 1743 C CA . VAL A 1 211 ? -0.949 -7.367 15.187 1.00 91.19 211 VAL A CA 1
ATOM 1744 C C . VAL A 1 211 ? -0.871 -7.580 16.692 1.00 91.19 211 VAL A C 1
ATOM 1746 O O . VAL A 1 211 ? -1.765 -8.184 17.272 1.00 91.19 211 VAL A O 1
ATOM 1749 N N . GLU A 1 212 ? 0.141 -7.010 17.336 1.00 87.50 212 GLU A N 1
ATOM 1750 C CA . GLU A 1 212 ? 0.353 -7.070 18.777 1.00 87.50 212 GLU A CA 1
ATOM 1751 C C . GLU A 1 212 ? -0.786 -6.383 19.532 1.00 87.50 212 GLU A C 1
ATOM 1753 O O . GLU A 1 212 ? -1.342 -6.964 20.461 1.00 87.50 212 GLU A O 1
ATOM 1758 N N . ARG A 1 213 ? -1.193 -5.178 19.102 1.00 87.44 213 ARG A N 1
ATOM 1759 C CA . ARG A 1 213 ? -2.333 -4.467 19.705 1.00 87.44 213 ARG A CA 1
ATOM 1760 C C . ARG A 1 213 ? -3.645 -5.231 19.538 1.00 87.44 213 ARG A C 1
ATOM 1762 O O . ARG A 1 213 ? -4.451 -5.234 20.461 1.00 87.44 213 ARG A O 1
ATOM 1769 N N . ALA A 1 214 ? -3.877 -5.833 18.372 1.00 92.94 214 ALA A N 1
ATOM 1770 C CA . ALA A 1 214 ? -5.083 -6.611 18.107 1.00 92.94 214 ALA A CA 1
ATOM 1771 C C . ALA A 1 214 ? -5.090 -7.903 18.934 1.00 92.94 214 ALA A C 1
ATOM 1773 O O . ALA A 1 214 ? -6.103 -8.240 19.536 1.00 92.94 214 ALA A O 1
ATOM 1774 N N . TYR A 1 215 ? -3.954 -8.596 19.016 1.00 92.00 215 TYR A N 1
ATOM 1775 C CA . TYR A 1 215 ? -3.800 -9.789 19.841 1.00 92.00 215 TYR A CA 1
ATOM 1776 C C . TYR A 1 215 ? -4.054 -9.490 21.323 1.00 92.00 215 TYR A C 1
ATOM 1778 O O . TYR A 1 215 ? -4.849 -10.186 21.951 1.00 92.00 215 TYR A O 1
ATOM 1786 N N . ASP A 1 216 ? -3.434 -8.440 21.868 1.00 88.06 216 ASP A N 1
ATOM 1787 C CA . ASP A 1 216 ? -3.647 -8.001 23.253 1.00 88.06 216 ASP A CA 1
ATOM 1788 C C . ASP A 1 216 ? -5.123 -7.649 23.488 1.00 88.06 216 ASP A C 1
ATOM 1790 O O . ASP A 1 216 ? -5.740 -8.172 24.408 1.00 88.06 216 ASP A O 1
ATOM 1794 N N . MET A 1 217 ? -5.743 -6.892 22.576 1.00 89.25 217 MET A N 1
ATOM 1795 C CA . MET A 1 217 ? -7.176 -6.574 22.623 1.00 89.25 217 MET A CA 1
ATOM 1796 C C . MET A 1 217 ? -8.079 -7.813 22.692 1.00 89.25 217 MET A C 1
ATOM 1798 O O . MET A 1 217 ? -9.085 -7.793 23.396 1.00 89.25 217 MET A O 1
ATOM 1802 N N . PHE A 1 218 ? -7.753 -8.882 21.961 1.00 89.62 218 PHE A N 1
ATOM 1803 C CA . PHE A 1 218 ? -8.578 -10.093 21.927 1.00 89.62 218 PHE A CA 1
ATOM 1804 C C . PHE A 1 218 ? -8.298 -11.077 23.067 1.00 89.62 218 PHE A C 1
ATOM 1806 O O . PHE A 1 218 ? -9.148 -11.920 23.351 1.00 89.62 218 PHE A O 1
ATOM 1813 N N . THR A 1 219 ? -7.118 -11.024 23.688 1.00 90.94 219 THR A N 1
ATOM 1814 C CA . THR A 1 219 ? -6.655 -12.083 24.604 1.00 90.94 219 THR A CA 1
ATOM 1815 C C . THR A 1 219 ? -6.402 -11.615 26.028 1.00 90.94 219 THR A C 1
ATOM 1817 O O . THR A 1 219 ? -6.450 -12.436 26.945 1.00 90.94 219 THR A O 1
ATOM 1820 N N . ASN A 1 220 ? -6.149 -10.326 26.239 1.00 84.69 220 ASN A N 1
ATOM 1821 C CA . ASN A 1 220 ? -5.839 -9.783 27.548 1.00 84.69 220 ASN A CA 1
ATOM 1822 C C . ASN A 1 220 ? -7.126 -9.299 28.240 1.00 84.69 220 ASN A C 1
ATOM 1824 O O . ASN A 1 220 ? -7.726 -8.320 27.796 1.00 84.69 220 ASN A O 1
ATOM 1828 N N . PRO A 1 221 ? -7.563 -9.940 29.340 1.00 80.00 221 PRO A N 1
ATOM 1829 C CA . PRO A 1 221 ? -8.776 -9.543 30.057 1.00 80.00 221 PRO A CA 1
ATOM 1830 C C . PRO A 1 221 ? -8.654 -8.161 30.713 1.00 80.00 221 PRO A C 1
ATOM 1832 O O . PRO A 1 221 ? -9.670 -7.517 30.969 1.00 80.00 221 PRO A O 1
ATOM 1835 N N . ASP A 1 222 ? -7.426 -7.694 30.949 1.00 79.06 222 ASP A N 1
ATOM 1836 C CA . ASP A 1 222 ? -7.136 -6.361 31.471 1.00 79.06 222 ASP A CA 1
ATOM 1837 C C . ASP A 1 222 ? -6.942 -5.325 30.355 1.00 79.06 222 ASP A C 1
ATOM 1839 O O . ASP A 1 222 ? -6.599 -4.171 30.643 1.00 79.06 222 ASP A O 1
ATOM 1843 N N . TYR A 1 223 ? -7.153 -5.700 29.084 1.00 75.25 223 TYR A N 1
ATOM 1844 C CA . TYR A 1 223 ? -7.092 -4.760 27.975 1.00 75.25 223 TYR A CA 1
ATOM 1845 C C . TYR A 1 223 ? -8.090 -3.628 28.206 1.00 75.25 223 TYR A C 1
ATOM 1847 O O . TYR A 1 223 ? -9.310 -3.804 28.191 1.00 75.25 223 TYR A O 1
ATOM 1855 N N . LYS A 1 224 ? -7.558 -2.424 28.406 1.00 67.81 224 LYS A N 1
ATOM 1856 C CA . LYS A 1 224 ? -8.369 -1.218 28.512 1.00 67.81 224 LYS A CA 1
ATOM 1857 C C . LYS A 1 224 ? -8.464 -0.595 27.141 1.00 67.81 224 LYS A C 1
ATOM 1859 O O . LYS A 1 224 ? -7.551 0.102 26.694 1.00 67.81 224 LYS A O 1
ATOM 1864 N N . GLU A 1 225 ? -9.600 -0.838 26.504 1.00 63.38 225 GLU A N 1
ATOM 1865 C CA . GLU A 1 225 ? -9.995 -0.115 25.311 1.00 63.38 225 GLU A CA 1
ATOM 1866 C C . GLU A 1 225 ? -9.863 1.386 25.588 1.00 63.38 225 GLU A C 1
ATOM 1868 O O . GLU A 1 225 ? -10.286 1.897 26.632 1.00 63.38 225 GLU A O 1
ATOM 1873 N N . ILE A 1 226 ? -9.206 2.105 24.678 1.00 60.88 226 ILE A N 1
ATOM 1874 C CA . ILE A 1 226 ? -9.225 3.559 24.743 1.00 60.88 226 ILE A CA 1
ATOM 1875 C C . ILE A 1 226 ? -10.678 3.946 24.480 1.00 60.88 226 ILE A C 1
ATOM 1877 O O . ILE A 1 226 ? -11.137 3.860 23.339 1.00 60.88 226 ILE A O 1
ATOM 1881 N N . ASP A 1 227 ? -11.397 4.365 25.523 1.00 61.69 227 ASP A N 1
ATOM 1882 C CA . ASP A 1 227 ? -12.658 5.074 25.345 1.00 61.69 227 ASP A CA 1
ATOM 1883 C C . ASP A 1 227 ? -12.332 6.337 24.549 1.00 61.69 227 ASP A C 1
ATOM 1885 O O . ASP A 1 227 ? -11.809 7.319 25.077 1.00 61.69 227 ASP A O 1
ATOM 1889 N N . LEU A 1 228 ? -12.557 6.271 23.239 1.00 55.19 228 LEU A N 1
ATOM 1890 C CA . LEU A 1 228 ? -12.233 7.359 22.339 1.00 55.19 228 LEU A CA 1
ATOM 1891 C C . LEU A 1 228 ? -13.082 8.583 22.598 1.00 55.19 228 LEU A C 1
ATOM 1893 O O . LEU A 1 228 ? -12.596 9.679 22.350 1.00 55.19 228 LEU A O 1
ATOM 1897 N N . ASN A 1 229 ? -14.310 8.435 23.089 1.00 56.59 229 ASN A N 1
ATOM 1898 C CA . ASN A 1 229 ? -15.118 9.598 23.419 1.00 56.59 229 ASN A CA 1
ATOM 1899 C C . ASN A 1 229 ? -14.481 10.327 24.601 1.00 56.59 229 ASN A C 1
ATOM 1901 O O . ASN A 1 229 ? -14.301 11.543 24.551 1.00 56.59 229 ASN A O 1
ATOM 1905 N N . GLU A 1 230 ? -14.035 9.586 25.616 1.00 64.62 230 GLU A N 1
ATOM 1906 C CA . GLU A 1 230 ? -13.300 10.155 26.744 1.00 64.62 230 GLU A CA 1
ATOM 1907 C C . GLU A 1 230 ? -11.917 10.690 26.328 1.00 64.62 230 GLU A C 1
ATOM 1909 O O . GLU A 1 230 ? -11.515 11.772 26.757 1.00 64.62 230 GLU A O 1
ATOM 1914 N N . PHE A 1 231 ? -11.181 9.976 25.473 1.00 66.75 231 PHE A N 1
ATOM 1915 C CA . PHE A 1 231 ? -9.852 10.374 25.009 1.00 66.75 231 PHE A CA 1
ATOM 1916 C C . PHE A 1 231 ? -9.910 11.600 24.097 1.00 66.75 231 PHE A C 1
ATOM 1918 O O . PHE A 1 231 ? -9.157 12.545 24.314 1.00 66.75 231 PHE A O 1
ATOM 1925 N N . GLN A 1 232 ? -10.828 11.640 23.130 1.00 61.66 232 GLN A N 1
ATOM 1926 C CA . GLN A 1 232 ? -11.056 12.805 22.273 1.00 61.66 232 GLN A CA 1
ATOM 1927 C C . GLN A 1 232 ? -11.561 13.994 23.092 1.00 61.66 232 GLN A C 1
ATOM 1929 O O . GLN A 1 232 ? -11.113 15.117 22.863 1.00 61.66 232 GLN A O 1
ATOM 1934 N N . GLU A 1 233 ? -12.400 13.779 24.112 1.00 70.62 233 GLU A N 1
ATOM 1935 C CA . GLU A 1 233 ? -12.764 14.844 25.052 1.00 70.62 233 GLU A CA 1
ATOM 1936 C C . GLU A 1 233 ? -11.576 15.330 25.884 1.00 70.62 233 GLU A C 1
ATOM 1938 O O . GLU A 1 233 ? -11.401 16.538 26.051 1.00 70.62 233 GLU A O 1
ATOM 1943 N N . LYS A 1 234 ? -10.710 14.432 26.363 1.00 77.00 234 LYS A N 1
ATOM 1944 C CA . LYS A 1 234 ? -9.467 14.800 27.057 1.00 77.00 234 LYS A CA 1
ATOM 1945 C C . LYS A 1 234 ? -8.545 15.595 26.137 1.00 77.00 234 LYS A C 1
ATOM 1947 O O . LYS A 1 234 ? -8.076 16.657 26.541 1.00 77.00 234 LYS A O 1
ATOM 1952 N N . VAL A 1 235 ? -8.351 15.152 24.893 1.00 73.69 235 VAL A N 1
ATOM 1953 C CA . VAL A 1 235 ? -7.568 15.871 23.876 1.00 73.69 235 VAL A CA 1
ATOM 1954 C C . VAL A 1 235 ? -8.189 17.240 23.613 1.00 73.69 235 VAL A C 1
ATOM 1956 O O . VAL A 1 235 ? -7.481 18.239 23.672 1.00 73.69 235 VAL A O 1
ATOM 1959 N N . ARG A 1 236 ? -9.506 17.341 23.404 1.00 75.06 236 ARG A N 1
ATOM 1960 C CA . ARG A 1 236 ? -10.206 18.617 23.174 1.00 75.06 236 ARG A CA 1
ATOM 1961 C C . ARG A 1 236 ? -10.058 19.573 24.358 1.00 75.06 236 ARG A C 1
ATOM 1963 O O . ARG A 1 236 ? -9.701 20.737 24.166 1.00 75.06 236 ARG A O 1
ATOM 1970 N N . ARG A 1 237 ? -10.287 19.094 25.584 1.00 82.38 237 ARG A N 1
ATOM 1971 C CA . ARG A 1 237 ? -10.118 19.876 26.820 1.00 82.38 237 ARG A CA 1
ATOM 1972 C C . ARG A 1 237 ? -8.682 20.350 26.981 1.00 82.38 237 ARG A C 1
ATOM 1974 O O . ARG A 1 237 ? -8.458 21.519 27.291 1.00 82.38 237 ARG A O 1
ATOM 1981 N N . LEU A 1 238 ? -7.716 19.472 26.735 1.00 87.38 238 LEU A N 1
ATOM 1982 C CA . LEU A 1 238 ? -6.311 19.808 26.881 1.00 87.38 238 LEU A CA 1
ATOM 1983 C C . LEU A 1 238 ? -5.839 20.766 25.785 1.00 87.38 238 LEU A C 1
ATOM 1985 O O . LEU A 1 238 ? -5.165 21.737 26.104 1.00 87.38 238 LEU A O 1
ATOM 1989 N N . ARG A 1 239 ? -6.274 20.596 24.531 1.00 86.62 239 ARG A N 1
ATOM 1990 C CA . ARG A 1 239 ? -6.048 21.576 23.455 1.00 86.62 239 ARG A CA 1
ATOM 1991 C C . ARG A 1 239 ? -6.561 22.960 23.851 1.00 86.62 239 ARG A C 1
ATOM 1993 O O . ARG A 1 239 ? -5.848 23.939 23.660 1.00 86.62 239 ARG A O 1
ATOM 2000 N N . ASN A 1 240 ? -7.754 23.053 24.443 1.00 85.38 240 ASN A N 1
ATOM 2001 C CA . ASN A 1 240 ? -8.296 24.326 24.932 1.00 85.38 240 ASN A CA 1
ATOM 2002 C C . ASN A 1 240 ? -7.458 24.909 26.080 1.00 85.38 240 ASN A C 1
ATOM 2004 O O . ASN A 1 240 ? -7.181 26.107 26.085 1.00 85.38 240 ASN A O 1
ATOM 2008 N N . LYS A 1 241 ? -6.998 24.066 27.013 1.00 90.62 241 LYS A N 1
ATOM 2009 C CA . LYS A 1 241 ? -6.108 24.476 28.110 1.00 90.62 241 LYS A CA 1
ATOM 2010 C C . LYS A 1 241 ? -4.767 25.001 27.589 1.00 90.62 241 LYS A C 1
ATOM 2012 O O . LYS A 1 241 ? -4.325 26.060 28.025 1.00 90.62 241 LYS A O 1
ATOM 2017 N N . ILE A 1 242 ? -4.155 24.308 26.630 1.00 89.31 242 ILE A N 1
ATOM 2018 C CA . ILE A 1 242 ? -2.908 24.742 25.992 1.00 89.31 242 ILE A CA 1
ATOM 2019 C C . ILE A 1 242 ? -3.128 26.079 25.278 1.00 89.31 242 ILE A C 1
ATOM 2021 O O . ILE A 1 242 ? -2.378 27.012 25.532 1.00 89.31 242 ILE A O 1
ATOM 2025 N N . LYS A 1 243 ? -4.201 26.219 24.481 1.00 88.25 243 LYS A N 1
ATOM 2026 C CA . LYS A 1 243 ? -4.556 27.484 23.803 1.00 88.25 243 LYS A CA 1
ATOM 2027 C C . LYS A 1 243 ? -4.730 28.658 24.768 1.00 88.25 243 LYS A C 1
ATOM 2029 O O . LYS A 1 243 ? -4.418 29.785 24.404 1.00 88.25 243 LYS A O 1
ATOM 2034 N N . SER A 1 244 ? -5.225 28.405 25.980 1.00 91.38 244 SER A N 1
ATOM 2035 C CA . SER A 1 244 ? -5.390 29.436 27.013 1.00 91.38 244 SER A CA 1
ATOM 2036 C C . SER A 1 244 ? -4.094 29.815 27.744 1.00 91.38 244 SER A C 1
ATOM 2038 O O . SER A 1 244 ? -4.089 30.781 28.502 1.00 91.38 244 SER A O 1
ATOM 2040 N N . SER A 1 245 ? -2.998 29.077 27.535 1.00 94.31 245 SER A N 1
ATOM 2041 C CA . SER A 1 245 ? -1.692 29.347 28.138 1.00 94.31 245 SER A CA 1
ATOM 2042 C C . SER A 1 245 ? -0.755 29.989 27.118 1.00 94.31 245 SER A C 1
ATOM 2044 O O . SER A 1 245 ? -0.290 29.341 26.183 1.00 94.31 245 SER A O 1
ATOM 2046 N N . GLU A 1 246 ? -0.435 31.266 27.325 1.00 93.19 246 GLU A N 1
ATOM 2047 C CA . GLU A 1 246 ? 0.445 32.020 26.425 1.00 93.19 246 GLU A CA 1
ATOM 2048 C C . GLU A 1 246 ? 1.864 31.422 26.360 1.00 93.19 246 GLU A C 1
ATOM 2050 O O . GLU A 1 246 ? 2.470 31.334 25.293 1.00 93.19 246 GLU A O 1
ATOM 2055 N N . GLU A 1 247 ? 2.382 30.953 27.497 1.00 95.12 247 GLU A N 1
ATOM 2056 C CA . GLU A 1 247 ? 3.694 30.304 27.584 1.00 95.12 247 GLU A CA 1
ATOM 2057 C C . GLU A 1 247 ? 3.716 28.965 26.837 1.00 95.12 247 GLU A C 1
ATOM 2059 O O . GLU A 1 247 ? 4.627 28.699 26.046 1.00 95.12 247 GLU A O 1
ATOM 2064 N N . TRP A 1 248 ? 2.690 28.132 27.029 1.00 93.56 248 TRP A N 1
ATOM 2065 C CA . TRP A 1 248 ? 2.621 26.845 26.346 1.00 93.56 248 TRP A CA 1
ATOM 2066 C C . TRP A 1 248 ? 2.423 27.039 24.841 1.00 93.56 248 TRP A C 1
ATOM 2068 O O . TRP A 1 248 ? 3.100 26.379 24.057 1.00 93.56 248 TRP A O 1
ATOM 2078 N N . MET A 1 249 ? 1.601 28.000 24.412 1.00 96.19 249 MET A N 1
ATOM 2079 C CA . MET A 1 249 ? 1.437 28.318 22.990 1.00 96.19 249 MET A CA 1
ATOM 2080 C C . MET A 1 249 ? 2.744 28.760 22.321 1.00 96.19 249 MET A C 1
ATOM 2082 O O . MET A 1 249 ? 3.043 28.267 21.234 1.00 96.19 249 MET A O 1
ATOM 2086 N N . LYS A 1 250 ? 3.588 29.563 22.986 1.00 96.00 250 LYS A N 1
ATOM 2087 C CA . LYS A 1 250 ? 4.939 29.895 22.476 1.00 96.00 250 LYS A CA 1
ATOM 2088 C C . LYS A 1 250 ? 5.801 28.641 22.280 1.00 96.00 250 LYS A C 1
ATOM 2090 O O . LYS A 1 250 ? 6.530 28.523 21.293 1.00 96.00 250 LYS A O 1
ATOM 2095 N N . SER A 1 251 ? 5.693 27.670 23.190 1.00 95.06 251 SER A N 1
ATOM 2096 C CA . SER A 1 251 ? 6.355 26.365 23.053 1.00 95.06 251 SER A CA 1
ATOM 2097 C C . SER A 1 251 ? 5.793 25.558 21.876 1.00 95.06 251 SER A C 1
ATOM 2099 O O . SER A 1 251 ? 6.569 25.000 21.097 1.00 95.06 251 SER A O 1
ATOM 2101 N N . ILE A 1 252 ? 4.468 25.537 21.688 1.00 93.69 252 ILE A N 1
ATOM 2102 C CA . ILE A 1 252 ? 3.818 24.875 20.547 1.00 93.69 252 ILE A CA 1
ATOM 2103 C C . ILE A 1 252 ? 4.288 25.480 19.223 1.00 93.69 252 ILE A C 1
ATOM 2105 O O . ILE A 1 252 ? 4.670 24.727 18.334 1.00 93.69 252 ILE A O 1
ATOM 2109 N N . GLU A 1 253 ? 4.318 26.803 19.087 1.00 92.31 253 GLU A N 1
ATOM 2110 C CA . GLU A 1 253 ? 4.768 27.485 17.865 1.00 92.31 253 GLU A CA 1
ATOM 2111 C C . GLU A 1 253 ? 6.234 27.172 17.539 1.00 92.31 253 GLU A C 1
ATOM 2113 O O . GLU A 1 253 ? 6.568 26.831 16.403 1.00 92.31 253 GLU A O 1
ATOM 2118 N N . SER A 1 254 ? 7.110 27.192 18.547 1.00 95.12 254 SER A N 1
ATOM 2119 C CA . SER A 1 254 ? 8.520 26.819 18.386 1.00 95.12 254 SER A CA 1
ATOM 2120 C C . SER A 1 254 ? 8.682 25.357 17.950 1.00 95.12 254 SER A C 1
ATOM 2122 O O . SER A 1 254 ? 9.408 25.056 16.995 1.00 95.12 254 SER A O 1
ATOM 2124 N N . LYS A 1 255 ? 7.953 24.433 18.593 1.00 89.75 255 LYS A N 1
ATOM 2125 C CA . LYS A 1 255 ? 7.941 23.008 18.224 1.00 89.75 255 LYS A CA 1
ATOM 2126 C C . LYS A 1 255 ? 7.377 22.791 16.815 1.00 89.75 255 LYS A C 1
ATOM 2128 O O . LYS A 1 255 ? 7.938 21.981 16.077 1.00 89.75 255 LYS A O 1
ATOM 2133 N N . ALA A 1 256 ? 6.316 23.508 16.442 1.00 81.62 256 ALA A N 1
ATOM 2134 C CA . ALA A 1 256 ? 5.673 23.442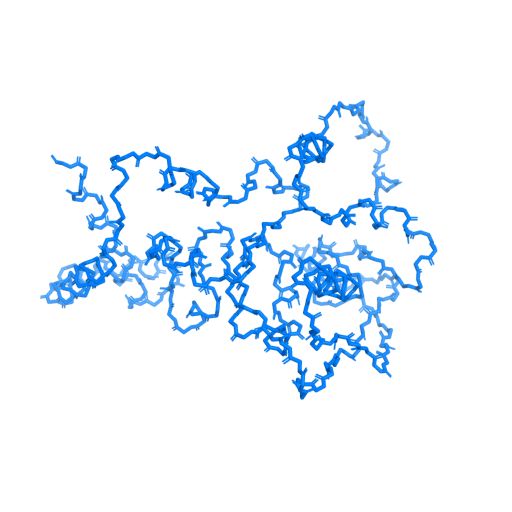 15.131 1.00 81.62 256 ALA A CA 1
ATOM 2135 C C . ALA A 1 256 ? 6.645 23.869 14.025 1.00 81.62 256 ALA A C 1
ATOM 2137 O O . ALA A 1 256 ? 6.859 23.114 13.078 1.00 81.62 256 ALA A O 1
ATOM 2138 N N . ASN A 1 257 ? 7.328 25.002 14.217 1.00 90.00 257 ASN A N 1
ATOM 2139 C CA . ASN A 1 257 ? 8.355 25.502 13.301 1.00 90.00 257 ASN A CA 1
ATOM 2140 C C . ASN A 1 257 ? 9.528 24.524 13.170 1.00 90.00 257 ASN A C 1
ATOM 2142 O O . ASN A 1 257 ? 9.941 24.193 12.061 1.00 90.00 257 ASN A O 1
ATOM 2146 N N . LYS A 1 258 ? 10.031 23.988 14.290 1.00 90.75 258 LYS A N 1
ATOM 2147 C CA . LYS A 1 258 ? 11.138 23.017 14.279 1.00 90.75 258 LYS A CA 1
ATOM 2148 C C . LYS A 1 258 ? 10.775 21.710 13.566 1.00 90.75 258 LYS A C 1
ATOM 2150 O O . LYS A 1 258 ? 11.647 21.066 12.989 1.00 90.75 258 LYS A O 1
ATOM 2155 N N . LYS A 1 259 ? 9.506 21.303 13.634 1.00 73.62 259 LYS A N 1
ATOM 2156 C CA . LYS A 1 259 ? 8.977 20.086 12.997 1.00 73.62 259 LYS A CA 1
ATOM 2157 C C . LYS A 1 259 ? 8.399 20.332 11.601 1.00 73.62 259 LYS A C 1
ATOM 2159 O O . LYS A 1 259 ? 8.003 19.363 10.963 1.00 73.62 259 LYS A O 1
ATOM 2164 N N . ASN A 1 260 ? 8.369 21.582 11.138 1.00 84.62 260 ASN A N 1
ATOM 2165 C CA . ASN A 1 260 ? 7.762 22.000 9.876 1.00 84.62 260 ASN A CA 1
ATOM 2166 C C . ASN A 1 260 ? 6.303 21.516 9.713 1.00 84.62 260 ASN A C 1
ATOM 2168 O O . ASN A 1 260 ? 5.933 20.950 8.686 1.00 84.62 260 ASN A O 1
ATOM 2172 N N . ILE A 1 261 ? 5.483 21.704 10.754 1.00 62.53 261 ILE A N 1
ATOM 2173 C CA . ILE A 1 261 ? 4.045 21.371 10.774 1.00 62.53 261 ILE A CA 1
ATOM 2174 C C . ILE A 1 261 ? 3.216 22.572 11.236 1.00 62.53 261 ILE A C 1
ATOM 2176 O O . ILE A 1 261 ? 3.750 23.523 11.802 1.00 62.53 261 ILE A O 1
ATOM 2180 N N . SER A 1 262 ? 1.897 22.525 11.035 1.00 74.25 262 SER A N 1
ATOM 2181 C CA . SER A 1 262 ? 1.012 23.594 11.510 1.00 74.25 262 SER A CA 1
ATOM 2182 C C . SER A 1 262 ? 0.977 23.679 13.045 1.00 74.25 262 SER A C 1
ATOM 2184 O O . SER A 1 262 ? 1.128 22.671 13.745 1.00 74.25 262 SER A O 1
ATOM 2186 N N . VAL A 1 263 ? 0.716 24.880 13.574 1.00 78.19 263 VAL A N 1
ATOM 2187 C CA . VAL A 1 263 ? 0.524 25.113 15.018 1.00 78.19 263 VAL A CA 1
ATOM 2188 C C . VAL A 1 263 ? -0.610 24.243 15.570 1.00 78.19 263 VAL A C 1
ATOM 2190 O O . VAL A 1 263 ? -0.471 23.681 16.652 1.00 78.19 263 VAL A O 1
ATOM 2193 N N . ASP A 1 264 ? -1.702 24.061 14.821 1.00 73.75 264 ASP A N 1
ATOM 2194 C CA . ASP A 1 264 ? -2.836 23.235 15.259 1.00 73.75 264 ASP A CA 1
ATOM 2195 C C . ASP A 1 264 ? -2.502 21.731 15.293 1.00 73.75 264 ASP A C 1
ATOM 2197 O O . ASP A 1 264 ? -2.900 21.013 16.217 1.00 73.75 264 ASP A O 1
ATOM 2201 N N . SER A 1 265 ? -1.699 21.258 14.336 1.00 59.84 265 SER A N 1
ATOM 2202 C CA . SER A 1 265 ? -1.170 19.889 14.333 1.00 59.84 265 SER A CA 1
ATOM 2203 C C . SER A 1 265 ? -0.251 19.665 15.532 1.00 59.84 265 SER A C 1
ATOM 2205 O O . SER A 1 265 ? -0.416 18.691 16.265 1.00 59.84 265 SER A O 1
ATOM 2207 N N . MET A 1 266 ? 0.682 20.589 15.785 1.00 85.56 266 MET A N 1
ATOM 2208 C CA . MET A 1 266 ? 1.587 20.491 16.932 1.00 85.56 266 MET A CA 1
ATOM 2209 C C . MET A 1 266 ? 0.830 20.549 18.260 1.00 85.56 266 MET A C 1
ATOM 2211 O O . MET A 1 266 ? 1.125 19.778 19.167 1.00 85.56 266 MET A O 1
ATOM 2215 N N . LEU A 1 267 ? -0.187 21.403 18.361 1.00 77.12 267 LEU A N 1
ATOM 2216 C CA . LEU A 1 267 ? -1.070 21.486 19.519 1.00 77.12 267 LEU A CA 1
ATOM 2217 C C . LEU A 1 267 ? -1.741 20.139 19.829 1.00 77.12 267 LEU A C 1
ATOM 2219 O O . LEU A 1 267 ? -1.807 19.725 20.985 1.00 77.12 267 LEU A O 1
ATOM 2223 N N . THR A 1 268 ? -2.237 19.456 18.798 1.00 75.06 268 THR A N 1
ATOM 2224 C CA . THR A 1 268 ? -2.881 18.143 18.940 1.00 75.06 268 THR A CA 1
ATOM 2225 C C . THR A 1 268 ? -1.869 17.082 19.376 1.00 75.06 268 THR A C 1
ATOM 2227 O O . THR A 1 268 ? -2.137 16.336 20.317 1.00 75.06 268 THR A O 1
ATOM 2230 N N . LEU A 1 269 ? -0.674 17.070 18.776 1.00 71.12 269 LEU A N 1
ATOM 2231 C CA . LEU A 1 269 ? 0.409 16.151 19.144 1.00 71.12 269 LEU A CA 1
ATOM 2232 C C . LEU A 1 269 ? 0.875 16.328 20.597 1.00 71.12 269 LEU A C 1
ATOM 2234 O O . LEU A 1 269 ? 1.076 15.335 21.294 1.00 71.12 269 LEU A O 1
ATOM 2238 N N . ASP A 1 270 ? 1.031 17.569 21.066 1.00 84.31 270 ASP A N 1
ATOM 2239 C CA . ASP A 1 270 ? 1.441 17.855 22.449 1.00 84.31 270 ASP A CA 1
ATOM 2240 C C . ASP A 1 270 ? 0.333 17.460 23.440 1.00 84.31 270 ASP A C 1
ATOM 2242 O O . ASP A 1 270 ? 0.621 16.862 24.476 1.00 84.31 270 ASP A O 1
ATOM 2246 N N . ALA A 1 271 ? -0.939 17.712 23.101 1.00 79.69 271 ALA A N 1
ATOM 2247 C CA . ALA A 1 271 ? -2.074 17.277 23.915 1.00 79.69 271 ALA A CA 1
ATOM 2248 C C . ALA A 1 271 ? -2.122 15.744 24.056 1.00 79.69 271 ALA A C 1
ATOM 2250 O O . ALA A 1 271 ? -2.248 15.220 25.162 1.00 79.69 271 ALA A O 1
ATOM 2251 N N . ILE A 1 272 ? -1.958 15.014 22.951 1.00 75.25 272 ILE A N 1
ATOM 2252 C CA . ILE A 1 272 ? -1.890 13.546 22.960 1.00 75.25 272 ILE A CA 1
ATOM 2253 C C . ILE A 1 272 ? -0.708 13.056 23.806 1.00 75.25 272 ILE A C 1
ATOM 2255 O O . ILE A 1 272 ? -0.864 12.119 24.591 1.00 75.25 272 ILE A O 1
ATOM 2259 N N . TRP A 1 273 ? 0.465 13.681 23.662 1.00 80.94 273 TRP A N 1
ATOM 2260 C CA . TRP A 1 273 ? 1.667 13.304 24.406 1.00 80.94 273 TRP A CA 1
ATOM 2261 C C . TRP A 1 273 ? 1.475 13.459 25.918 1.00 80.94 273 TRP A C 1
ATOM 2263 O O . TRP A 1 273 ? 1.800 12.536 26.662 1.00 80.94 273 TRP A O 1
ATOM 2273 N N . VAL A 1 274 ? 0.902 14.573 26.381 1.00 85.88 274 VAL A N 1
ATOM 2274 C CA . VAL A 1 274 ? 0.636 14.791 27.813 1.00 85.88 274 VAL A CA 1
ATOM 2275 C C . VAL A 1 274 ? -0.333 13.749 28.363 1.00 85.88 274 VAL A C 1
ATOM 2277 O O . VAL A 1 274 ? -0.035 13.138 29.382 1.00 85.88 274 VAL A O 1
ATOM 2280 N N . ILE A 1 275 ? -1.446 13.481 27.672 1.00 79.25 275 ILE A N 1
ATOM 2281 C CA . ILE A 1 275 ? -2.449 12.506 28.137 1.00 79.25 275 ILE A CA 1
ATOM 2282 C C . ILE A 1 275 ? -1.849 11.101 28.247 1.00 79.25 275 ILE A C 1
ATOM 2284 O O . ILE A 1 275 ? -2.172 10.362 29.176 1.00 79.25 275 ILE A O 1
ATOM 2288 N N . LYS A 1 276 ? -0.977 10.721 27.306 1.00 70.88 276 LYS A N 1
ATOM 2289 C CA . LYS A 1 276 ? -0.301 9.417 27.332 1.00 70.88 276 LYS A CA 1
ATOM 2290 C C . LYS A 1 276 ? 0.700 9.319 28.491 1.00 70.88 276 LYS A C 1
ATOM 2292 O O . LYS A 1 276 ? 0.702 8.300 29.163 1.00 70.88 276 LYS A O 1
ATOM 2297 N N . ASN A 1 277 ? 1.456 10.381 28.787 1.00 78.25 277 ASN A N 1
ATOM 2298 C CA . ASN A 1 277 ? 2.433 10.393 29.889 1.00 78.25 277 ASN A CA 1
ATOM 2299 C C . ASN A 1 277 ? 1.825 10.658 31.282 1.00 78.25 277 ASN A C 1
ATOM 2301 O O . ASN A 1 277 ? 2.507 10.473 32.287 1.00 78.25 277 ASN A O 1
ATOM 2305 N N . GLU A 1 278 ? 0.569 11.102 31.379 1.00 70.88 278 GLU A N 1
ATOM 2306 C CA . GLU A 1 278 ? -0.145 11.212 32.661 1.00 70.88 278 GLU A CA 1
ATOM 2307 C C . GLU A 1 278 ? -0.635 9.854 33.190 1.00 70.88 278 GLU A C 1
ATOM 2309 O O . GLU A 1 278 ? -0.821 9.723 34.395 1.00 70.88 278 GLU A O 1
ATOM 2314 N N . LYS A 1 279 ? -0.831 8.846 32.325 1.00 50.97 279 LYS A N 1
ATOM 2315 C CA . LYS A 1 279 ? -1.287 7.500 32.727 1.00 50.97 279 LYS A CA 1
ATOM 2316 C C . LYS A 1 279 ? -0.188 6.614 33.332 1.00 50.97 279 LYS A C 1
ATOM 2318 O O . LYS A 1 279 ? -0.523 5.606 33.942 1.00 50.97 279 LYS A O 1
ATOM 2323 N N . ASP A 1 280 ? 1.079 6.996 33.180 1.00 40.31 280 ASP A N 1
ATOM 2324 C CA . ASP A 1 280 ? 2.248 6.253 33.679 1.00 40.31 280 ASP A CA 1
ATOM 2325 C C . ASP A 1 280 ? 2.697 6.712 35.090 1.00 40.31 280 ASP A C 1
ATOM 2327 O O . ASP A 1 280 ? 3.835 6.471 35.500 1.00 40.31 280 ASP A O 1
ATOM 2331 N N . LYS A 1 281 ? 1.818 7.399 35.833 1.00 36.06 281 LYS A N 1
ATOM 2332 C CA . LYS A 1 281 ? 1.987 7.798 37.242 1.00 36.06 281 LYS A CA 1
ATOM 2333 C C . LYS A 1 281 ? 0.876 7.214 38.102 1.00 36.06 281 LYS A C 1
ATOM 2335 O O . LYS A 1 281 ? 1.189 6.866 39.260 1.00 36.06 281 LYS A O 1
#

Secondary structure (DSSP, 8-state):
--GGGS-GGG-------HHHHHHHHHHHTT-----HHHHHHHTTTTSSS-SS-SS-SSPPHHHHHHHHHHHHHHHHHHHT--PPPEEEEEEEEES--GGGSHHHHHTT-SSPPP-SPEEEEEEEE---TT----EEEEEE-THHHHHHTTTGGGT-SEEEEEETTTEEETGGGTS--BGGGS-HHHHHHT-SEEEEE--TTTGGGTTTTHHHHHHHHHH-TT-----HHHHHHHHHHHHHHHHT-HHHHHHHHHHHHHHT--HHHHHHHHHHHHHHHHTT-

Foldseek 3Di:
DCPVPDPPVPDDDDDDALVNVCVVVCVVVVHDDDDLVVVCVVCCPPPPFHQAAPQAPETALVVLLVVLQVVLVSLCVVVVFFWWGKDFPDKDWDWQDDRSHVNVVVVVDPDDDGDGTGINTPMDIDQCVRGDAFAEAEEEEPNCVSVVVSPCVRGHVHYWYCHLQAFIPPVVVPPTDGNVLDQLVCVVVRGPYYHFDYDSVCSVCTSNCSVVLVCCVVPPPPDDGPPNVVVVVQLVVQLVVCVVDPVSLVVLVVVCVVVVHDSSNSSSVVSNVVVVVVVVD

Sequence (281 aa):
FYPEYFPDKYHKDRGTTNYEKYIELAGNAGLKYLDFNRYFLDHKIDSKYPLYPQYGIHWSKYGMCLVADSMIRYIEDLRHIQMPHLYWDGVELDQPRGTDYDIADGMNIKFKLKSFDMAYPRVKFESDSGKVKPSVMVISDSYYWGIFDLGMSNVFSNNQFWFYNKKVYPESFKSDLLASDVNLHQAIAGHDVIILMATEATLPGLGWGFVERAYDMFTNPDYKEIDLNEFQEKVRRLRNKIKSSEEWMKSIESKANKKNISVDSMLTLDAIWVIKNEKDK

Radius of gyration: 22.17 Å; chains: 1; bounding box: 58×56×60 Å